Protein AF-X1SMY5-F1 (afdb_monomer_lite)

Organism: NCBI:txid412755

Secondary structure (DSSP, 8-state):
-TTTTS-TTTTTTT-------SPTT--HHHHHHHHHHHHHHHHHHH-TTS-HHHHHHHHHHHHHHHHHHHHHHHHS-HHHHSTTGGGPEEPPPP---HHHHHHHHHTT--TTT----TT-SSS-EEHHHHHHHHHHHHHHHHHHHHHHHTTSHHHHHHHHHHHHHHHHHHHHHH-GGG------HHHHHHHHHHHTTEE--TT--HHHHHHHHHHHHHHHTTT----HHHHHHHHHHHH---PEE---

Structure (mmCIF, N/CA/C/O backbone):
data_AF-X1SMY5-F1
#
_entry.id   AF-X1SMY5-F1
#
loop_
_atom_site.group_PDB
_atom_site.id
_atom_site.type_symbol
_atom_site.label_atom_id
_atom_site.label_alt_id
_atom_site.label_comp_id
_atom_site.label_asym_id
_atom_site.label_entity_id
_atom_site.label_seq_id
_atom_site.pdbx_PDB_ins_code
_atom_site.Cartn_x
_atom_site.Cartn_y
_atom_site.Cartn_z
_atom_site.occupancy
_atom_site.B_iso_or_equiv
_atom_site.auth_seq_id
_atom_site.auth_comp_id
_atom_site.auth_asym_id
_atom_site.auth_atom_id
_atom_site.pdbx_PDB_model_num
ATOM 1 N N . PHE A 1 1 ? 11.191 4.424 -21.789 1.00 39.25 1 PHE A N 1
ATOM 2 C CA . PHE A 1 1 ? 9.767 4.132 -22.060 1.00 39.25 1 PHE A CA 1
ATOM 3 C C . PHE A 1 1 ? 9.621 3.541 -23.455 1.00 39.25 1 PHE A C 1
ATOM 5 O O . PHE A 1 1 ? 9.280 2.380 -23.512 1.00 39.25 1 PHE A O 1
ATOM 12 N N . GLU A 1 2 ? 10.040 4.206 -24.542 1.00 25.94 2 GLU A N 1
ATOM 13 C CA . GLU A 1 2 ? 10.076 3.601 -25.899 1.00 25.94 2 GLU A CA 1
ATOM 14 C C . GLU A 1 2 ? 10.969 2.339 -26.045 1.00 25.94 2 GLU A C 1
ATOM 16 O O . GLU A 1 2 ? 10.689 1.485 -26.879 1.00 25.94 2 GLU A O 1
ATOM 21 N N . GLU A 1 3 ? 11.984 2.141 -25.196 1.00 28.09 3 GLU A N 1
ATOM 22 C CA . GLU A 1 3 ? 12.874 0.960 -25.259 1.00 28.09 3 GLU A CA 1
ATOM 23 C C . GLU A 1 3 ? 12.379 -0.254 -24.454 1.00 28.09 3 GLU A C 1
ATOM 25 O O . GLU A 1 3 ? 12.577 -1.382 -24.890 1.00 28.09 3 GLU A O 1
ATOM 30 N N . ALA A 1 4 ? 11.612 -0.046 -23.375 1.00 34.06 4 ALA A N 1
ATOM 31 C CA . ALA A 1 4 ? 10.790 -1.107 -22.768 1.00 34.06 4 ALA A CA 1
ATOM 32 C C . ALA A 1 4 ? 9.604 -1.502 -23.679 1.00 34.06 4 ALA A C 1
ATOM 34 O O . ALA A 1 4 ? 8.953 -2.522 -23.478 1.00 34.06 4 ALA A O 1
ATOM 35 N N . PHE A 1 5 ? 9.335 -0.667 -24.689 1.00 36.78 5 PHE A N 1
ATOM 36 C CA . PHE A 1 5 ? 8.227 -0.748 -25.641 1.00 36.78 5 PHE A CA 1
ATOM 37 C C . PHE A 1 5 ? 8.587 -1.417 -26.969 1.00 36.78 5 PHE A C 1
ATOM 39 O O . PHE A 1 5 ? 7.747 -1.537 -27.860 1.00 36.78 5 PHE A O 1
ATOM 46 N N . THR A 1 6 ? 9.810 -1.906 -27.112 1.00 34.47 6 THR A N 1
ATOM 47 C CA . THR A 1 6 ? 10.148 -2.875 -28.150 1.00 34.47 6 THR A CA 1
ATOM 48 C C . THR A 1 6 ? 10.375 -4.185 -27.370 1.00 34.47 6 THR A C 1
ATOM 50 O O . THR A 1 6 ? 10.959 -4.169 -26.303 1.00 34.47 6 THR A O 1
ATOM 53 N N . GLY A 1 7 ? 9.935 -5.382 -27.750 1.00 32.34 7 GLY A N 1
ATOM 54 C CA . GLY A 1 7 ? 10.313 -6.045 -28.992 1.00 32.34 7 GLY A CA 1
ATOM 55 C C . GLY A 1 7 ? 11.574 -6.938 -28.880 1.00 32.34 7 GLY A C 1
ATOM 56 O O . GLY A 1 7 ? 11.461 -8.134 -29.159 1.00 32.34 7 GLY A O 1
ATOM 57 N N . PRO A 1 8 ? 12.772 -6.445 -28.492 1.00 40.19 8 PRO A N 1
ATOM 58 C CA . PRO A 1 8 ? 14.033 -7.015 -28.953 1.00 40.19 8 PRO A CA 1
ATOM 59 C C . PRO A 1 8 ? 14.354 -8.420 -28.461 1.00 40.19 8 PRO A C 1
ATOM 61 O O . PRO A 1 8 ? 15.058 -9.134 -29.165 1.00 40.19 8 PRO A O 1
ATOM 64 N N . VAL A 1 9 ? 13.835 -8.865 -27.311 1.00 34.69 9 VAL A N 1
ATOM 65 C CA . VAL A 1 9 ? 14.159 -10.207 -26.782 1.00 34.69 9 VAL A CA 1
ATOM 66 C C . VAL A 1 9 ? 13.110 -11.271 -27.126 1.00 34.69 9 VAL A C 1
ATOM 68 O O . VAL A 1 9 ? 13.481 -12.435 -27.268 1.00 34.69 9 VAL A O 1
ATOM 71 N N . ARG A 1 10 ? 11.853 -10.905 -27.447 1.00 38.00 10 ARG A N 1
ATOM 72 C CA . ARG A 1 10 ? 10.915 -11.852 -28.103 1.00 38.00 10 ARG A CA 1
ATOM 73 C C . ARG A 1 10 ? 11.514 -12.402 -29.411 1.00 38.00 10 ARG A C 1
ATOM 75 O O . ARG A 1 10 ? 11.267 -13.542 -29.790 1.00 38.00 10 ARG A O 1
ATOM 82 N N . VAL A 1 11 ? 12.367 -11.600 -30.057 1.00 36.41 11 VAL A N 1
ATOM 83 C CA . VAL A 1 11 ? 13.078 -11.898 -31.309 1.00 36.41 11 VAL A CA 1
ATOM 84 C C . VAL A 1 11 ? 14.300 -12.808 -31.119 1.00 36.41 11 VAL A C 1
ATOM 86 O O . VAL A 1 11 ? 14.585 -13.609 -32.007 1.00 36.41 11 VAL A O 1
ATOM 89 N N . LEU A 1 12 ? 15.004 -12.761 -29.982 1.00 35.09 12 LEU A N 1
ATOM 90 C CA . LEU A 1 12 ? 16.231 -13.557 -29.802 1.00 35.09 12 LEU A CA 1
ATOM 91 C C . LEU A 1 12 ? 15.975 -15.055 -29.556 1.00 35.09 12 LEU A C 1
ATOM 93 O O . LEU A 1 12 ? 16.895 -15.853 -29.709 1.00 35.09 12 LEU A O 1
ATOM 97 N N . GLN A 1 13 ? 14.747 -15.455 -29.207 1.00 34.16 13 GLN A N 1
ATOM 98 C CA . GLN A 1 13 ? 14.416 -16.843 -28.840 1.00 34.16 13 GLN A CA 1
ATOM 99 C C . GLN A 1 13 ? 13.357 -17.510 -29.736 1.00 34.16 13 GLN A C 1
ATOM 101 O O . GLN A 1 13 ? 12.918 -18.623 -29.457 1.00 34.16 13 GLN A O 1
ATOM 106 N N . GLY A 1 14 ? 12.944 -16.860 -30.827 1.00 29.95 14 GLY A N 1
ATOM 107 C CA . GLY A 1 14 ? 12.109 -17.480 -31.864 1.00 29.95 14 GLY A CA 1
ATOM 108 C C . GLY A 1 14 ? 10.663 -17.805 -31.464 1.00 29.95 14 GLY A C 1
ATOM 109 O O . GLY A 1 14 ? 9.982 -18.521 -32.199 1.00 29.95 14 GLY A O 1
ATOM 110 N N . LYS A 1 15 ? 10.168 -17.291 -30.333 1.00 34.53 15 LYS A N 1
ATOM 111 C CA . LYS A 1 15 ? 8.781 -17.496 -29.896 1.00 34.53 15 LYS A CA 1
ATOM 112 C C . LYS A 1 15 ? 7.870 -16.385 -30.414 1.00 34.53 15 LYS A C 1
ATOM 114 O O . LYS A 1 15 ? 8.174 -15.200 -30.301 1.00 34.53 15 LYS A O 1
ATOM 119 N N . GLN A 1 16 ? 6.714 -16.773 -30.952 1.00 36.22 16 GLN A N 1
ATOM 120 C CA . GLN A 1 16 ? 5.622 -15.833 -31.182 1.00 36.22 16 GLN A CA 1
ATOM 121 C C . GLN A 1 16 ? 5.091 -15.391 -29.830 1.00 36.22 16 GLN A C 1
ATOM 123 O O . GLN A 1 16 ? 4.565 -16.212 -29.088 1.00 36.22 16 GLN A O 1
ATOM 128 N N . VAL A 1 17 ? 5.153 -14.099 -29.540 1.00 39.09 17 VAL A N 1
ATOM 129 C CA . VAL A 1 17 ? 4.385 -13.580 -28.423 1.00 39.09 17 VAL A CA 1
ATOM 130 C C . VAL A 1 17 ? 3.660 -12.311 -28.846 1.00 39.09 17 VAL A C 1
ATOM 132 O O . VAL A 1 17 ? 4.224 -11.399 -29.458 1.00 39.09 17 VAL A O 1
ATOM 135 N N . ARG A 1 18 ? 2.347 -12.315 -28.595 1.00 37.03 18 ARG A N 1
ATOM 136 C CA . ARG A 1 18 ? 1.399 -11.246 -28.912 1.00 37.03 18 ARG A CA 1
ATOM 137 C C . ARG A 1 18 ? 1.289 -10.353 -27.685 1.00 37.03 18 ARG A C 1
ATOM 139 O O . ARG A 1 18 ? 0.745 -10.789 -26.685 1.00 37.03 18 ARG A O 1
ATOM 146 N N . VAL A 1 19 ? 1.843 -9.139 -27.729 1.00 38.34 19 VAL A N 1
ATOM 147 C CA . VAL A 1 19 ? 1.433 -8.105 -26.767 1.00 38.34 19 VAL A CA 1
ATOM 148 C C . VAL A 1 19 ? 0.204 -7.446 -27.381 1.00 38.34 19 VAL A C 1
ATOM 150 O O . VAL A 1 19 ? 0.276 -7.002 -28.527 1.00 38.34 19 VAL A O 1
ATOM 153 N N . LYS A 1 20 ? -0.911 -7.364 -26.656 1.00 39.38 20 LYS A N 1
ATOM 154 C CA . LYS A 1 20 ? -1.956 -6.381 -26.967 1.00 39.38 20 LYS A CA 1
ATOM 155 C C . LYS A 1 20 ? -1.561 -5.068 -26.289 1.00 39.38 20 LYS A C 1
ATOM 157 O O . LYS A 1 20 ? -2.116 -4.714 -25.260 1.00 39.38 20 LYS A O 1
ATOM 162 N N . TRP A 1 21 ? -0.522 -4.420 -26.813 1.00 39.25 21 TRP A N 1
ATOM 163 C CA . TRP A 1 21 ? -0.061 -3.122 -26.325 1.00 39.25 21 TRP A CA 1
ATOM 164 C C . TRP A 1 21 ? 0.232 -2.170 -27.497 1.00 39.25 21 TRP A C 1
ATOM 166 O O . TRP A 1 21 ? 0.760 -2.643 -28.510 1.00 39.25 21 TRP A O 1
ATOM 176 N N . PRO A 1 22 ? -0.063 -0.856 -27.394 1.00 44.56 22 PRO A N 1
ATOM 177 C CA . PRO A 1 22 ? -0.727 -0.178 -26.270 1.00 44.56 22 PRO A CA 1
ATOM 178 C C . PRO A 1 22 ? -2.119 -0.745 -25.998 1.00 44.56 22 PRO A C 1
ATOM 180 O O . PRO A 1 22 ? -2.733 -1.311 -26.909 1.00 44.56 22 PRO A O 1
ATOM 183 N N . PHE A 1 23 ? -2.607 -0.627 -24.757 1.00 48.41 23 PHE A N 1
ATOM 184 C CA . PHE A 1 23 ? -4.051 -0.689 -24.558 1.00 48.41 23 PHE A CA 1
ATOM 185 C C . PHE A 1 23 ? -4.636 0.336 -25.527 1.00 48.41 23 PHE A C 1
ATOM 187 O O . PHE A 1 23 ? -4.233 1.502 -25.524 1.00 48.41 23 PHE A O 1
ATOM 194 N N . GLN A 1 24 ? -5.479 -0.116 -26.450 1.00 45.78 24 GLN A N 1
ATOM 195 C CA . GLN A 1 24 ? -6.190 0.834 -27.288 1.00 45.78 24 GLN A CA 1
ATOM 196 C C . GLN A 1 24 ? -7.009 1.704 -26.326 1.00 45.78 24 GLN A C 1
ATOM 198 O O . GLN A 1 24 ? -7.732 1.163 -25.496 1.00 45.78 24 GLN A O 1
ATOM 203 N N . ASP A 1 25 ? -6.807 3.021 -26.397 1.00 55.62 25 ASP A N 1
ATOM 204 C CA . ASP A 1 25 ? -7.542 4.041 -25.639 1.00 55.62 25 ASP A CA 1
ATOM 205 C C . ASP A 1 25 ? -7.164 4.260 -24.156 1.00 55.62 25 ASP A C 1
ATOM 207 O O . ASP A 1 25 ? -8.026 4.624 -23.363 1.00 55.62 25 ASP A O 1
ATOM 211 N N . THR A 1 26 ? -5.885 4.140 -23.760 1.00 62.72 26 THR A N 1
ATOM 212 C CA . THR A 1 26 ? -5.460 4.624 -22.425 1.00 62.72 26 THR A CA 1
ATOM 213 C C . THR A 1 26 ? -5.662 6.135 -22.309 1.00 62.72 26 THR A C 1
ATOM 215 O O . THR A 1 26 ? -5.087 6.918 -23.076 1.00 62.72 26 THR A O 1
ATOM 218 N N . ALA A 1 27 ? -6.468 6.564 -21.345 1.00 75.56 27 ALA A N 1
ATOM 219 C CA . ALA A 1 27 ? -6.742 7.970 -21.116 1.00 75.56 27 ALA A CA 1
ATOM 220 C C . ALA A 1 27 ? -5.534 8.681 -20.483 1.00 75.56 27 ALA A C 1
ATOM 222 O O . ALA A 1 27 ? -4.715 8.084 -19.785 1.00 75.56 27 ALA A O 1
ATOM 223 N N . GLY A 1 28 ? -5.426 10.000 -20.676 1.00 76.94 28 GLY A N 1
ATOM 224 C CA . GLY A 1 28 ? -4.305 10.776 -20.125 1.00 76.94 28 GLY A CA 1
ATOM 225 C C . GLY A 1 28 ? -4.170 10.666 -18.599 1.00 76.94 28 GLY A C 1
ATOM 226 O O . GLY A 1 28 ? -3.054 10.643 -18.090 1.00 76.94 28 GLY A O 1
ATOM 227 N N . TYR A 1 29 ? -5.289 10.532 -17.878 1.00 75.81 29 TYR A N 1
ATOM 228 C CA . TYR A 1 29 ? -5.284 10.370 -16.421 1.00 75.81 29 TYR A CA 1
ATOM 229 C C . TYR A 1 29 ? -4.774 8.988 -15.975 1.00 75.81 29 TYR A C 1
ATOM 231 O O . TYR A 1 29 ? -4.145 8.894 -14.926 1.00 75.81 29 TYR A O 1
ATOM 239 N N . GLU A 1 30 ? -4.974 7.934 -16.774 1.00 72.94 30 GLU A N 1
ATOM 240 C CA . GLU A 1 30 ? -4.415 6.597 -16.512 1.00 72.94 30 GLU A CA 1
ATOM 241 C C . GLU A 1 30 ? -2.898 6.617 -16.683 1.00 72.94 30 GLU A C 1
ATOM 243 O O . GLU A 1 30 ? -2.172 6.074 -15.855 1.00 72.94 30 GLU A O 1
ATOM 248 N N . PHE A 1 31 ? -2.395 7.323 -17.700 1.00 74.25 31 PHE A N 1
ATOM 249 C CA . PHE A 1 31 ? -0.955 7.518 -17.862 1.00 74.25 31 PHE A CA 1
ATOM 250 C C . PHE A 1 31 ? -0.350 8.261 -16.662 1.00 74.25 31 PHE A C 1
ATOM 252 O O . PHE A 1 31 ? 0.657 7.823 -16.108 1.00 74.25 31 PHE A O 1
ATOM 259 N N . THR A 1 32 ? -0.996 9.339 -16.207 1.00 71.38 32 THR A N 1
ATOM 260 C CA . THR A 1 32 ? -0.576 10.060 -14.996 1.00 71.38 32 THR A CA 1
ATOM 261 C C . THR A 1 32 ? -0.606 9.167 -13.755 1.00 71.38 32 THR A C 1
ATOM 263 O O . THR A 1 32 ? 0.324 9.223 -12.955 1.00 71.38 32 THR A O 1
ATOM 266 N N . ALA A 1 33 ? -1.621 8.314 -13.600 1.00 73.00 33 ALA A N 1
ATOM 267 C CA . ALA A 1 33 ? -1.696 7.372 -12.486 1.00 73.00 33 ALA A CA 1
ATOM 268 C C . ALA A 1 33 ? -0.565 6.325 -12.529 1.00 73.00 33 ALA A C 1
ATOM 270 O O . ALA A 1 33 ? 0.025 6.023 -11.494 1.00 73.00 33 ALA A O 1
ATOM 271 N N . MET A 1 34 ? -0.192 5.823 -13.713 1.00 75.25 34 MET A N 1
ATOM 272 C CA . MET A 1 34 ? 0.957 4.915 -13.858 1.00 75.25 34 MET A CA 1
ATOM 273 C C . MET A 1 34 ? 2.276 5.595 -13.470 1.00 75.25 34 MET A C 1
ATOM 275 O O . MET A 1 34 ? 3.105 4.993 -12.788 1.00 75.25 34 MET A O 1
ATOM 279 N N . GLU A 1 35 ? 2.477 6.853 -13.875 1.00 76.06 35 GLU A N 1
ATOM 280 C CA . GLU A 1 35 ? 3.659 7.626 -13.474 1.00 76.06 35 GLU A CA 1
ATOM 281 C C . GLU A 1 35 ? 3.676 7.914 -11.969 1.00 76.06 35 GLU A C 1
ATOM 283 O O . GLU A 1 35 ? 4.741 7.861 -11.352 1.00 76.06 35 GLU A O 1
ATOM 288 N N . ALA A 1 36 ? 2.509 8.163 -11.369 1.00 72.50 36 ALA A N 1
ATOM 289 C CA . ALA A 1 36 ? 2.372 8.357 -9.932 1.00 72.50 36 ALA A CA 1
ATOM 290 C C . ALA A 1 36 ? 2.736 7.088 -9.145 1.00 72.50 36 ALA A C 1
ATOM 292 O O . ALA A 1 36 ? 3.520 7.180 -8.206 1.00 72.50 36 ALA A O 1
ATOM 293 N N . LEU A 1 37 ? 2.253 5.905 -9.554 1.00 77.94 37 LEU A N 1
ATOM 294 C CA . LEU A 1 37 ? 2.639 4.636 -8.922 1.00 77.94 37 LEU A CA 1
ATOM 295 C C . LEU A 1 37 ? 4.147 4.383 -9.010 1.00 77.94 37 LEU A C 1
ATOM 297 O O . LEU A 1 37 ? 4.762 3.993 -8.020 1.00 77.94 37 LEU A O 1
ATOM 301 N N . GLU A 1 38 ? 4.764 4.640 -10.167 1.00 76.69 38 GLU A N 1
ATOM 302 C CA . GLU A 1 38 ? 6.216 4.498 -10.322 1.00 76.69 38 GLU A CA 1
ATOM 303 C C . GLU A 1 38 ? 6.984 5.467 -9.409 1.00 76.69 38 GLU A C 1
ATOM 305 O O . GLU A 1 38 ? 7.977 5.076 -8.792 1.00 76.69 38 GLU A O 1
ATOM 310 N N . ALA A 1 39 ? 6.528 6.717 -9.300 1.00 77.06 39 ALA A N 1
ATOM 311 C CA . ALA A 1 39 ? 7.136 7.704 -8.416 1.00 77.06 39 ALA A CA 1
ATOM 312 C C . ALA A 1 39 ? 6.988 7.309 -6.939 1.00 77.06 39 ALA A C 1
ATOM 314 O O . ALA A 1 39 ? 7.977 7.329 -6.209 1.00 77.06 39 ALA A O 1
ATOM 315 N N . CYS A 1 40 ? 5.795 6.890 -6.508 1.00 80.06 40 CYS A N 1
ATOM 316 C CA . CYS A 1 40 ? 5.550 6.404 -5.150 1.00 80.06 40 CYS A CA 1
ATOM 317 C C . CYS A 1 40 ? 6.420 5.192 -4.819 1.00 80.06 40 CYS A C 1
ATOM 319 O O . CYS A 1 40 ? 7.025 5.161 -3.751 1.00 80.06 40 CYS A O 1
ATOM 321 N N . GLN A 1 41 ? 6.556 4.245 -5.753 1.00 76.88 41 GLN A N 1
ATOM 322 C CA . GLN A 1 41 ? 7.458 3.109 -5.597 1.00 76.88 41 GLN A CA 1
ATOM 323 C C . GLN A 1 41 ? 8.886 3.583 -5.328 1.00 76.88 41 GLN A C 1
ATOM 325 O O . GLN A 1 41 ? 9.501 3.133 -4.372 1.00 76.88 41 GLN A O 1
ATOM 330 N N . GLN A 1 42 ? 9.413 4.514 -6.128 1.00 74.56 42 GLN A N 1
ATOM 331 C CA . GLN A 1 42 ? 10.782 5.020 -5.966 1.00 74.56 42 GLN A CA 1
ATOM 332 C C . GLN A 1 42 ? 10.982 5.829 -4.677 1.00 74.56 42 GLN A C 1
ATOM 334 O O . GLN A 1 42 ? 12.046 5.732 -4.063 1.00 74.56 42 GLN A O 1
ATOM 339 N N . LEU A 1 43 ? 9.975 6.609 -4.275 1.00 77.31 43 LEU A N 1
ATOM 340 C CA . LEU A 1 43 ? 9.995 7.405 -3.048 1.00 77.31 43 LEU A CA 1
ATOM 341 C C . LEU A 1 43 ? 9.918 6.526 -1.799 1.00 77.31 43 LEU A C 1
ATOM 343 O O . LEU A 1 43 ? 10.625 6.798 -0.842 1.00 77.31 43 LEU A O 1
ATOM 347 N N . ASN A 1 44 ? 9.128 5.456 -1.795 1.00 75.88 44 ASN A N 1
ATOM 348 C CA . ASN A 1 44 ? 8.969 4.607 -0.607 1.00 75.88 44 ASN A CA 1
ATOM 349 C C . ASN A 1 44 ? 10.084 3.570 -0.449 1.00 75.88 44 ASN A C 1
ATOM 351 O O . ASN A 1 44 ? 10.431 3.197 0.666 1.00 75.88 44 ASN A O 1
ATOM 355 N N . THR A 1 45 ? 10.726 3.186 -1.549 1.00 71.75 45 THR A N 1
ATOM 356 C CA . THR A 1 45 ? 11.925 2.336 -1.516 1.00 71.75 45 THR A CA 1
ATOM 357 C C . THR A 1 45 ? 13.196 3.114 -1.167 1.00 71.75 45 THR A C 1
ATOM 359 O O . THR A 1 45 ? 14.141 2.540 -0.635 1.00 71.75 45 THR A O 1
ATOM 362 N N . GLY A 1 46 ? 13.227 4.423 -1.445 1.00 60.72 46 GLY A N 1
ATOM 363 C CA . GLY A 1 46 ? 14.427 5.262 -1.337 1.00 60.72 46 GLY A CA 1
ATOM 364 C C . GLY A 1 46 ? 14.402 6.415 -0.372 1.00 60.72 46 GLY A C 1
ATOM 365 O O . GLY A 1 46 ? 15.441 6.982 -0.049 1.00 60.72 46 GLY A O 1
ATOM 366 N N . GLY A 1 47 ? 13.209 6.808 0.031 1.00 59.19 47 GLY A N 1
ATOM 367 C CA . GLY A 1 47 ? 12.948 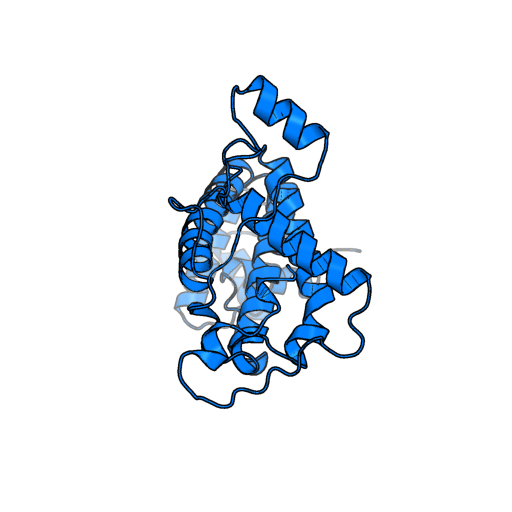8.041 0.736 1.00 59.19 47 GLY A CA 1
ATOM 368 C C . GLY A 1 47 ? 13.130 7.916 2.229 1.00 59.19 47 GLY A C 1
ATOM 369 O O . GLY A 1 47 ? 12.431 8.604 2.938 1.00 59.19 47 GLY A O 1
ATOM 370 N N . GLN A 1 48 ? 14.064 7.111 2.733 1.00 61.75 48 GLN A N 1
ATOM 371 C CA . GLN A 1 48 ? 14.338 7.074 4.179 1.00 61.75 48 GLN A CA 1
ATOM 372 C C . GLN A 1 48 ? 14.768 8.454 4.739 1.00 61.75 48 GLN A C 1
ATOM 374 O O . GLN A 1 48 ? 14.797 8.650 5.947 1.00 61.75 48 GLN A O 1
ATOM 379 N N . GLU A 1 49 ? 15.091 9.420 3.869 1.00 67.50 49 GLU A N 1
ATOM 380 C CA . GLU A 1 49 ? 15.321 10.832 4.215 1.00 67.50 49 GLU A CA 1
ATOM 381 C C . GLU A 1 49 ? 14.069 11.729 4.090 1.00 67.50 49 GLU A C 1
ATOM 383 O O . GLU A 1 49 ? 14.118 12.910 4.442 1.00 67.50 49 GLU A O 1
ATOM 388 N N . LEU A 1 50 ? 12.954 11.210 3.565 1.00 76.88 50 LEU A N 1
ATOM 389 C CA . LEU A 1 50 ? 11.674 11.913 3.514 1.00 76.88 50 LEU A CA 1
ATOM 390 C C . LEU A 1 50 ? 11.097 12.043 4.920 1.00 76.88 50 LEU A C 1
ATOM 392 O O . LEU A 1 50 ? 11.315 11.215 5.801 1.00 76.88 50 LEU A O 1
ATOM 396 N N . SER A 1 51 ? 10.311 13.098 5.116 1.00 85.88 51 SER A N 1
ATOM 397 C CA . SER A 1 51 ? 9.525 13.227 6.335 1.00 85.88 51 SER A CA 1
ATOM 398 C C . SER A 1 51 ? 8.422 12.163 6.386 1.00 85.88 51 SER A C 1
ATOM 400 O O . SER A 1 51 ? 7.893 11.771 5.341 1.00 85.88 51 SER A O 1
ATOM 402 N N . ASP A 1 52 ? 8.003 11.766 7.594 1.00 86.06 52 ASP A N 1
ATOM 403 C CA . ASP A 1 52 ? 6.841 10.881 7.778 1.00 86.06 52 ASP A CA 1
ATOM 404 C C . ASP A 1 52 ? 5.609 11.417 7.023 1.00 86.06 52 ASP A C 1
ATOM 406 O O . ASP A 1 52 ? 4.858 10.662 6.411 1.00 86.06 52 ASP A O 1
ATOM 410 N N . GLU A 1 53 ? 5.421 12.742 6.996 1.00 86.75 53 GLU A N 1
ATOM 411 C CA . GLU A 1 53 ? 4.316 13.374 6.273 1.00 86.75 53 GLU A CA 1
ATOM 412 C C . GLU A 1 53 ? 4.387 13.145 4.755 1.00 86.75 53 GLU A C 1
ATOM 414 O O . GLU A 1 53 ? 3.355 12.925 4.116 1.00 86.75 53 GLU A O 1
ATOM 419 N N . ASP A 1 54 ? 5.576 13.193 4.159 1.00 87.56 54 ASP A N 1
ATOM 420 C CA . ASP A 1 54 ? 5.732 12.983 2.720 1.00 87.56 54 ASP A CA 1
ATOM 421 C C . ASP A 1 54 ? 5.597 11.506 2.339 1.00 87.56 54 ASP A C 1
ATOM 423 O O . ASP A 1 54 ? 5.043 11.206 1.278 1.00 87.56 54 ASP A O 1
ATOM 427 N N . HIS A 1 55 ? 5.975 10.587 3.232 1.00 86.19 55 HIS A N 1
ATOM 428 C CA . HIS A 1 55 ? 5.617 9.174 3.102 1.00 86.19 55 HIS A CA 1
ATOM 429 C C . HIS A 1 55 ? 4.101 8.957 3.162 1.00 86.19 55 HIS A C 1
ATOM 431 O O . HIS A 1 55 ? 3.539 8.275 2.312 1.00 86.19 55 HIS A O 1
ATOM 437 N N . ILE A 1 56 ? 3.389 9.587 4.099 1.00 87.75 56 ILE A N 1
ATOM 438 C CA . ILE A 1 56 ? 1.920 9.479 4.157 1.00 87.75 56 ILE A CA 1
ATOM 439 C C . ILE A 1 56 ? 1.287 9.979 2.852 1.00 87.75 56 ILE A C 1
ATOM 441 O O . ILE A 1 56 ? 0.398 9.328 2.301 1.00 87.75 56 ILE A O 1
ATOM 445 N N . LYS A 1 57 ? 1.765 11.110 2.315 1.00 89.12 57 LYS A N 1
ATOM 446 C CA . LYS A 1 57 ? 1.297 11.626 1.018 1.00 89.12 57 LYS A CA 1
ATOM 447 C C . LYS A 1 57 ? 1.567 10.637 -0.112 1.00 89.12 57 LYS A C 1
ATOM 449 O O . LYS A 1 57 ? 0.688 10.449 -0.951 1.00 89.12 57 LYS A O 1
ATOM 454 N N . SER A 1 58 ? 2.742 10.009 -0.150 1.00 88.38 58 SER A N 1
ATOM 455 C CA . SER A 1 58 ? 3.062 9.028 -1.189 1.00 88.38 58 SER A CA 1
ATOM 456 C C . SER A 1 58 ? 2.139 7.801 -1.107 1.00 88.38 58 SER A C 1
ATOM 458 O O . SER A 1 58 ? 1.674 7.335 -2.148 1.00 88.38 58 SER A O 1
ATOM 460 N N . TYR A 1 59 ? 1.792 7.323 0.096 1.00 86.31 59 TYR A N 1
ATOM 461 C CA . TYR A 1 59 ? 0.853 6.212 0.286 1.00 86.31 59 TYR A CA 1
ATOM 462 C C . TYR A 1 59 ? -0.565 6.566 -0.171 1.00 86.31 59 TYR A C 1
ATOM 464 O O . TYR A 1 59 ? -1.198 5.783 -0.879 1.00 86.31 59 TYR A O 1
ATOM 472 N N . ILE A 1 60 ? -1.042 7.770 0.157 1.00 87.56 60 ILE A N 1
ATOM 473 C CA . ILE A 1 60 ? -2.344 8.267 -0.314 1.00 87.56 60 ILE A CA 1
ATOM 474 C C . ILE A 1 60 ? -2.363 8.347 -1.845 1.00 87.56 60 ILE A C 1
ATOM 476 O O . ILE A 1 60 ? -3.311 7.886 -2.479 1.00 87.56 60 ILE A O 1
ATOM 480 N N . VAL A 1 61 ? -1.306 8.892 -2.458 1.00 88.06 61 VAL A N 1
ATOM 481 C CA . VAL A 1 61 ? -1.194 8.974 -3.922 1.00 88.06 61 VAL A CA 1
ATOM 482 C C . VAL A 1 61 ? -1.170 7.580 -4.552 1.00 88.06 61 VAL A C 1
ATOM 484 O O . VAL A 1 61 ? -1.826 7.379 -5.573 1.00 88.06 61 VAL A O 1
ATOM 487 N N . ALA A 1 62 ? -0.479 6.612 -3.943 1.00 83.31 62 ALA A N 1
ATOM 488 C CA . ALA A 1 62 ? -0.452 5.236 -4.430 1.00 83.31 62 ALA A CA 1
ATOM 489 C C . ALA A 1 62 ? -1.845 4.583 -4.399 1.00 83.31 62 ALA A C 1
ATOM 491 O O . ALA A 1 62 ? -2.243 3.972 -5.390 1.00 83.31 62 ALA A O 1
ATOM 492 N N . ASN A 1 63 ? -2.614 4.778 -3.321 1.00 84.56 63 ASN A N 1
ATOM 493 C CA . ASN A 1 63 ? -4.001 4.310 -3.224 1.00 84.56 63 ASN A CA 1
ATOM 494 C C . ASN A 1 63 ? -4.904 4.969 -4.283 1.00 84.56 63 ASN A C 1
ATOM 496 O O . ASN A 1 63 ? -5.625 4.300 -5.016 1.00 84.56 63 ASN A O 1
ATOM 500 N N . MET A 1 64 ? -4.830 6.292 -4.440 1.00 85.25 64 MET A N 1
ATOM 501 C CA . MET A 1 64 ? -5.628 6.990 -5.457 1.00 85.25 64 MET A CA 1
ATOM 502 C C . MET A 1 64 ? -5.283 6.524 -6.877 1.00 85.25 64 MET A C 1
ATOM 504 O O . MET A 1 64 ? -6.170 6.331 -7.709 1.00 85.25 64 MET A O 1
ATOM 508 N N . ALA A 1 65 ? -3.994 6.340 -7.165 1.00 78.06 65 ALA A N 1
ATOM 509 C CA . ALA A 1 65 ? -3.539 5.873 -8.464 1.00 78.06 65 ALA A CA 1
ATOM 510 C C . ALA A 1 65 ? -3.964 4.421 -8.732 1.00 78.06 65 ALA A C 1
ATOM 512 O O . ALA A 1 65 ? -4.373 4.121 -9.854 1.00 78.06 65 ALA A O 1
ATOM 513 N N . SER A 1 66 ? -3.934 3.540 -7.724 1.00 79.62 66 SER A N 1
ATOM 514 C CA . SER A 1 66 ? -4.417 2.164 -7.880 1.00 79.62 66 SER A CA 1
ATOM 515 C C . SER A 1 66 ? -5.918 2.120 -8.150 1.00 79.62 66 SER A C 1
ATOM 517 O O . SER A 1 66 ? -6.326 1.411 -9.062 1.00 79.62 66 SER A O 1
ATOM 519 N N . GLN A 1 67 ? -6.727 2.944 -7.479 1.00 80.31 67 GLN A N 1
ATOM 520 C CA . GLN A 1 67 ? -8.169 3.037 -7.744 1.00 80.31 67 GLN A CA 1
ATOM 521 C C . GLN A 1 67 ? -8.482 3.520 -9.167 1.00 80.31 67 GLN A C 1
ATOM 523 O O . GLN A 1 67 ? -9.382 2.992 -9.818 1.00 80.31 67 GLN A O 1
ATOM 528 N N . ILE A 1 68 ? -7.722 4.493 -9.683 1.00 77.19 68 ILE A N 1
ATOM 529 C CA . ILE A 1 68 ? -7.861 4.964 -11.072 1.00 77.19 68 ILE A CA 1
ATOM 530 C C . ILE A 1 68 ? -7.519 3.849 -12.069 1.00 77.19 68 ILE A C 1
ATOM 532 O O . ILE A 1 68 ? -8.175 3.719 -13.101 1.00 77.19 68 ILE A O 1
ATOM 536 N N . LEU A 1 69 ? -6.483 3.062 -11.776 1.00 75.56 69 LEU A N 1
ATOM 537 C CA . LEU A 1 69 ? -5.985 2.012 -12.665 1.00 75.56 69 LEU A CA 1
ATOM 538 C C . LEU A 1 69 ? -6.724 0.683 -12.518 1.00 75.56 69 LEU A C 1
ATOM 540 O O . LEU A 1 69 ? -6.631 -0.157 -13.413 1.00 75.56 69 LEU A O 1
ATOM 544 N N . TYR A 1 70 ? -7.482 0.501 -11.439 1.00 75.12 70 TYR A N 1
ATOM 545 C CA . TYR A 1 70 ? -8.175 -0.742 -11.124 1.00 75.12 70 TYR A CA 1
ATOM 546 C C . TYR A 1 70 ? -9.038 -1.264 -12.287 1.00 75.12 70 TYR A C 1
ATOM 548 O O . TYR A 1 70 ? -8.836 -2.409 -12.697 1.00 75.12 70 TYR A O 1
ATOM 556 N N . PRO A 1 71 ? -9.907 -0.452 -12.934 1.00 74.88 71 PRO A N 1
ATOM 557 C CA . PRO A 1 71 ? -10.717 -0.935 -14.056 1.00 74.88 71 PRO A CA 1
ATOM 558 C C . PRO A 1 71 ? -9.872 -1.343 -15.270 1.00 74.88 71 PRO A C 1
ATOM 560 O O . PRO A 1 71 ? -10.211 -2.284 -15.987 1.00 74.88 71 PRO A O 1
ATOM 563 N N . LEU A 1 72 ? -8.762 -0.639 -15.506 1.00 72.50 72 LEU A N 1
ATOM 564 C CA . LEU A 1 72 ? -7.855 -0.927 -16.613 1.00 72.50 72 LEU A CA 1
ATOM 565 C C . LEU A 1 72 ? -7.130 -2.260 -16.397 1.00 72.50 72 LEU A C 1
ATOM 567 O O . LEU A 1 72 ? -7.012 -3.054 -17.334 1.00 72.50 72 LEU A O 1
ATOM 571 N N . PHE A 1 73 ? -6.671 -2.512 -15.169 1.00 70.94 73 PHE A N 1
ATOM 572 C CA . PHE A 1 73 ? -5.964 -3.737 -14.806 1.00 70.94 73 PHE A CA 1
ATOM 573 C C . PHE A 1 73 ? -6.888 -4.952 -14.707 1.00 70.94 73 PHE A C 1
ATOM 575 O O . PHE A 1 73 ? -6.478 -6.018 -15.147 1.00 70.94 73 PHE A O 1
ATOM 582 N N . GLN A 1 74 ? -8.142 -4.792 -14.274 1.00 70.50 74 GLN A N 1
ATOM 583 C CA . GLN A 1 74 ? -9.156 -5.857 -14.337 1.00 70.50 74 GLN A CA 1
ATOM 584 C C . GLN A 1 74 ? -9.416 -6.335 -15.778 1.00 70.50 74 GLN A C 1
ATOM 586 O O . GLN A 1 74 ? -9.609 -7.519 -16.036 1.00 70.50 74 GLN A O 1
ATOM 591 N N . LEU A 1 75 ? -9.402 -5.421 -16.754 1.00 68.44 75 LEU A N 1
ATOM 592 C CA . LEU A 1 75 ? -9.647 -5.768 -18.159 1.00 68.44 75 LEU A CA 1
ATOM 593 C C . LEU A 1 75 ? -8.415 -6.319 -18.876 1.00 68.44 75 LEU A C 1
ATOM 595 O O . LEU A 1 75 ? -8.547 -7.045 -19.865 1.00 68.44 75 LEU A O 1
ATOM 599 N N . ASN A 1 76 ? -7.222 -5.914 -18.446 1.00 64.06 76 ASN A N 1
ATOM 600 C CA . ASN A 1 76 ? -5.982 -6.252 -19.125 1.00 64.06 76 ASN A CA 1
ATOM 601 C C . ASN A 1 76 ? -4.823 -6.394 -18.134 1.00 64.06 76 ASN A C 1
ATOM 603 O O . ASN A 1 76 ? -3.865 -5.613 -18.165 1.00 64.06 76 ASN A O 1
ATOM 607 N N . HIS A 1 77 ? -4.907 -7.392 -17.261 1.00 63.69 77 HIS A N 1
ATOM 608 C CA . HIS A 1 77 ? -3.931 -7.560 -16.199 1.00 63.69 77 HIS A CA 1
ATOM 609 C C . HIS A 1 77 ? -2.513 -7.767 -16.777 1.00 63.69 77 HIS A C 1
ATOM 611 O O . HIS A 1 77 ? -2.290 -8.721 -17.533 1.00 63.69 77 HIS A O 1
ATOM 617 N N . PRO A 1 78 ? -1.528 -6.894 -16.468 1.00 60.75 78 PRO A N 1
ATOM 618 C CA . PRO A 1 78 ? -0.199 -6.949 -17.080 1.00 60.75 78 PRO A CA 1
ATOM 619 C C . PRO A 1 78 ? 0.515 -8.296 -16.912 1.00 60.75 78 PRO A C 1
ATOM 621 O O . PRO A 1 78 ? 1.187 -8.732 -17.846 1.00 60.75 78 PRO A O 1
ATOM 624 N N . LEU A 1 79 ? 0.337 -8.976 -15.771 1.00 61.41 79 LEU A N 1
ATOM 625 C CA . LEU A 1 79 ? 0.944 -10.295 -15.534 1.00 61.41 79 LEU A CA 1
ATOM 626 C C . LEU A 1 79 ? 0.310 -11.407 -16.381 1.00 61.41 79 LEU A C 1
ATOM 628 O O . LEU A 1 79 ? 0.975 -12.389 -16.695 1.00 61.41 79 LEU A O 1
ATOM 632 N N . GLU A 1 80 ? -0.949 -11.252 -16.790 1.00 63.44 80 GLU A N 1
ATOM 633 C CA . GLU A 1 80 ? -1.636 -12.243 -17.623 1.00 63.44 80 GLU A CA 1
ATOM 634 C C . GLU A 1 80 ? -1.339 -12.042 -19.112 1.00 63.44 80 GLU A C 1
ATOM 636 O O . GLU A 1 80 ? -1.236 -12.996 -19.885 1.00 63.44 80 GLU A O 1
ATOM 641 N N . VAL A 1 81 ? -1.201 -10.783 -19.540 1.00 61.72 81 VAL A N 1
ATOM 642 C CA . VAL A 1 81 ? -1.034 -10.435 -20.960 1.00 61.72 81 VAL A CA 1
ATOM 643 C C . VAL A 1 81 ? 0.433 -10.377 -21.405 1.00 61.72 81 VAL A C 1
ATOM 645 O O . VAL A 1 81 ? 0.708 -10.363 -22.613 1.00 61.72 81 VAL A O 1
ATOM 648 N N . ILE A 1 82 ? 1.389 -10.356 -20.467 1.00 61.75 82 ILE A N 1
ATOM 649 C CA . ILE A 1 82 ? 2.831 -10.274 -20.740 1.00 61.75 82 ILE A CA 1
ATOM 650 C C . ILE A 1 82 ? 3.553 -11.511 -20.188 1.00 61.75 82 ILE A C 1
ATOM 652 O O . ILE A 1 82 ? 3.981 -11.549 -19.042 1.00 61.75 82 ILE A O 1
ATOM 656 N N . GLU A 1 83 ? 3.773 -12.505 -21.052 1.00 61.53 83 GLU A N 1
ATOM 657 C CA . GLU A 1 83 ? 4.626 -13.656 -20.725 1.00 61.53 83 GLU A CA 1
ATOM 658 C C . GLU A 1 83 ? 6.075 -13.208 -20.443 1.00 61.53 83 GLU A C 1
ATOM 660 O O . GLU A 1 83 ? 6.690 -12.529 -21.277 1.00 61.53 83 GLU A O 1
ATOM 665 N N . GLY A 1 84 ? 6.618 -13.621 -19.291 1.00 63.62 84 GLY A N 1
ATOM 666 C CA . GLY A 1 84 ? 8.002 -13.368 -18.878 1.00 63.62 84 GLY A CA 1
ATOM 667 C C . GLY A 1 84 ? 8.280 -11.934 -18.422 1.00 63.62 84 GLY A C 1
ATOM 668 O O . GLY A 1 84 ? 9.411 -11.464 -18.580 1.00 63.62 84 GLY A O 1
ATOM 669 N N . ILE A 1 85 ? 7.260 -11.223 -17.927 1.00 67.62 85 ILE A N 1
ATOM 670 C CA . ILE A 1 85 ? 7.351 -9.827 -17.475 1.00 67.62 85 ILE A CA 1
ATOM 671 C C . ILE A 1 85 ? 8.466 -9.606 -16.447 1.00 67.62 85 ILE A C 1
ATOM 673 O O . ILE A 1 85 ? 9.167 -8.601 -16.520 1.00 67.62 85 ILE A O 1
ATOM 677 N N . GLU A 1 86 ? 8.697 -10.575 -15.565 1.00 62.62 86 GLU A N 1
ATOM 678 C CA . GLU A 1 86 ? 9.725 -10.563 -14.529 1.00 62.62 86 GLU A CA 1
ATOM 679 C C . GLU A 1 86 ? 11.145 -10.453 -15.103 1.00 62.62 86 GLU A C 1
ATOM 681 O O . GLU A 1 86 ? 12.012 -9.837 -14.488 1.00 62.62 86 GLU A O 1
ATOM 686 N N . ASN A 1 87 ? 11.369 -10.963 -16.319 1.00 69.69 87 ASN A N 1
ATOM 687 C CA . ASN A 1 87 ? 12.674 -10.957 -16.985 1.00 69.69 87 ASN A CA 1
ATOM 688 C C . ASN A 1 87 ? 12.920 -9.695 -17.824 1.00 69.69 87 ASN A C 1
ATOM 690 O O . ASN A 1 87 ? 13.982 -9.556 -18.439 1.00 69.69 87 ASN A O 1
ATOM 694 N N . ILE A 1 88 ? 11.945 -8.784 -17.910 1.00 69.69 88 ILE A N 1
ATOM 695 C CA . ILE A 1 88 ? 12.106 -7.551 -18.679 1.00 69.69 88 ILE A CA 1
ATOM 696 C C . ILE A 1 88 ? 13.150 -6.681 -17.985 1.00 69.69 88 ILE A C 1
ATOM 698 O O . ILE A 1 88 ? 12.986 -6.291 -16.833 1.00 69.69 88 ILE A O 1
ATOM 702 N N . ILE A 1 89 ? 14.218 -6.345 -18.705 1.00 70.94 89 ILE A N 1
ATOM 703 C CA . ILE A 1 89 ? 15.240 -5.429 -18.208 1.00 70.94 89 ILE A CA 1
ATOM 704 C C . ILE A 1 89 ? 14.713 -4.003 -18.300 1.00 70.94 89 ILE A C 1
ATOM 706 O O . ILE A 1 89 ? 14.381 -3.508 -19.381 1.00 70.94 89 ILE A O 1
ATOM 710 N N . ARG A 1 90 ? 14.646 -3.331 -17.154 1.00 62.78 90 ARG A N 1
ATOM 711 C CA . ARG A 1 90 ? 14.322 -1.917 -17.078 1.00 62.78 90 ARG A CA 1
ATOM 712 C C . ARG A 1 90 ? 15.582 -1.087 -17.284 1.00 62.78 90 ARG A C 1
ATOM 714 O O . ARG A 1 90 ? 16.618 -1.327 -16.668 1.00 62.78 90 ARG A O 1
ATOM 721 N N . THR A 1 91 ? 15.452 -0.064 -18.119 1.00 66.75 91 THR A N 1
ATOM 722 C CA . THR A 1 91 ? 16.455 0.990 -18.264 1.00 66.75 91 THR A CA 1
ATOM 723 C C . THR A 1 91 ? 15.972 2.226 -17.501 1.00 66.75 91 THR A C 1
ATOM 725 O O . THR A 1 91 ? 14.820 2.639 -17.701 1.00 66.75 91 THR A O 1
ATOM 728 N N . PRO A 1 92 ? 16.795 2.803 -16.613 1.00 64.75 92 PRO A N 1
ATOM 729 C CA . PRO A 1 92 ? 16.441 3.999 -15.862 1.00 64.75 92 PRO A CA 1
ATOM 730 C C . PRO A 1 92 ? 16.147 5.161 -16.812 1.00 64.75 92 PRO A C 1
ATOM 732 O O . PRO A 1 92 ? 16.704 5.268 -17.908 1.00 64.75 92 PRO A O 1
ATOM 735 N N . ARG A 1 93 ? 15.199 6.022 -16.423 1.00 66.50 93 ARG A N 1
ATOM 736 C CA . ARG A 1 93 ? 14.836 7.174 -17.252 1.00 66.50 93 ARG A CA 1
ATOM 737 C C . ARG A 1 93 ? 15.993 8.182 -17.212 1.00 66.50 93 ARG A C 1
ATOM 739 O O . ARG A 1 93 ? 16.472 8.490 -16.123 1.00 66.50 93 ARG A O 1
ATOM 746 N N . PRO A 1 94 ? 16.393 8.761 -18.357 1.00 68.69 94 PRO A N 1
ATOM 747 C CA . PRO A 1 94 ? 17.385 9.825 -18.350 1.00 68.69 94 PRO A CA 1
ATOM 748 C C . PRO A 1 94 ? 16.865 11.014 -17.538 1.00 68.69 94 PRO A C 1
ATOM 750 O O . PRO A 1 94 ? 15.677 11.351 -17.614 1.00 68.69 94 PRO A O 1
ATOM 753 N N . VAL A 1 95 ? 17.753 11.684 -16.803 1.00 70.38 95 VAL A N 1
ATOM 754 C CA . VAL A 1 95 ? 17.400 12.873 -16.018 1.00 70.38 95 VAL A CA 1
ATOM 755 C C . VAL A 1 95 ? 16.966 13.996 -16.965 1.00 70.38 95 VAL A C 1
ATOM 757 O O . VAL A 1 95 ? 17.766 14.564 -17.714 1.00 70.38 95 VAL A O 1
ATOM 760 N N . ARG A 1 96 ? 15.669 14.318 -16.962 1.00 73.38 96 ARG A N 1
ATOM 761 C CA . ARG A 1 96 ? 15.087 15.359 -17.829 1.00 73.38 96 ARG A CA 1
ATOM 762 C C . ARG A 1 96 ? 14.884 16.677 -17.098 1.00 73.38 96 ARG A C 1
ATOM 764 O O . ARG A 1 96 ? 15.179 17.722 -17.684 1.00 73.38 96 ARG A O 1
ATOM 771 N N . ASP A 1 97 ? 14.435 16.609 -15.849 1.00 74.75 97 ASP A N 1
ATOM 772 C CA . ASP A 1 97 ? 14.030 17.776 -15.077 1.00 74.75 97 ASP A CA 1
ATOM 773 C C . ASP A 1 97 ? 15.222 18.701 -14.740 1.00 74.75 97 ASP A C 1
ATOM 775 O O . ASP A 1 97 ? 16.262 18.217 -14.277 1.00 74.75 97 ASP A O 1
ATOM 779 N N . PRO A 1 98 ? 15.118 20.023 -14.988 1.00 77.75 98 PRO A N 1
ATOM 780 C CA . PRO A 1 98 ? 16.195 20.968 -14.701 1.00 77.75 98 PRO A CA 1
ATOM 781 C C . PRO A 1 98 ? 16.599 21.036 -13.226 1.00 77.75 98 PRO A C 1
ATOM 783 O O . PRO A 1 98 ? 17.784 21.195 -12.940 1.00 77.75 98 PRO A O 1
ATOM 786 N N . SER A 1 99 ? 15.648 20.907 -12.298 1.00 75.25 99 SER A N 1
ATOM 787 C CA . SER A 1 99 ? 15.938 20.977 -10.863 1.00 75.25 99 SER A CA 1
ATOM 788 C C . SER A 1 99 ? 16.697 19.738 -10.393 1.00 75.25 99 SER A C 1
ATOM 790 O O . SER A 1 99 ? 17.695 19.863 -9.688 1.00 75.25 99 SER A O 1
ATOM 792 N N . THR A 1 100 ? 16.328 18.553 -10.886 1.00 72.00 100 THR A N 1
ATOM 793 C CA . THR A 1 100 ? 17.070 17.317 -10.607 1.00 72.00 100 THR A CA 1
ATOM 794 C C . THR A 1 100 ? 18.500 17.383 -11.144 1.00 72.00 100 THR A C 1
ATOM 796 O O . THR A 1 100 ? 19.430 16.974 -10.455 1.00 72.00 100 THR A O 1
ATOM 799 N N . LYS A 1 101 ? 18.709 17.939 -12.348 1.00 81.38 101 LYS A N 1
ATOM 800 C CA . LYS A 1 101 ? 20.064 18.144 -12.897 1.00 81.38 101 LYS A CA 1
ATOM 801 C C . LYS A 1 101 ? 20.904 19.034 -11.993 1.00 81.38 101 LYS A C 1
ATOM 803 O O . LYS A 1 101 ? 22.038 18.680 -11.699 1.00 81.38 101 LYS A O 1
ATOM 808 N N . TYR A 1 102 ? 20.331 20.148 -11.542 1.00 81.00 102 TYR A N 1
ATOM 809 C CA . TYR A 1 102 ? 21.008 21.103 -10.673 1.00 81.00 102 TYR A CA 1
ATOM 810 C C . TYR A 1 102 ? 21.450 20.462 -9.350 1.00 81.00 102 TYR A C 1
ATOM 812 O O . TYR A 1 102 ? 22.619 20.555 -8.992 1.00 81.00 102 TYR A O 1
ATOM 820 N N . VAL A 1 103 ? 20.555 19.731 -8.678 1.00 76.12 103 VAL A N 1
ATOM 821 C CA . VAL A 1 103 ? 20.865 19.033 -7.415 1.00 76.12 103 VAL A CA 1
ATOM 822 C C . VAL A 1 103 ? 21.979 17.996 -7.597 1.00 76.12 103 VAL A C 1
ATOM 824 O O . VAL A 1 103 ? 22.887 17.902 -6.773 1.00 76.12 103 VAL A O 1
ATOM 827 N N . LEU A 1 104 ? 21.945 17.227 -8.689 1.00 77.00 104 LEU A N 1
ATOM 828 C CA . LEU A 1 104 ? 22.990 16.243 -8.985 1.00 77.00 104 LEU A CA 1
ATOM 829 C C . LEU A 1 104 ? 24.338 16.917 -9.278 1.00 77.00 104 LEU A C 1
ATOM 831 O O . LEU A 1 104 ? 25.366 16.463 -8.777 1.00 77.00 104 LEU A O 1
ATOM 835 N N . GLU A 1 105 ? 24.340 18.015 -10.035 1.00 83.62 105 GLU A N 1
ATOM 836 C CA . GLU A 1 105 ? 25.549 18.797 -10.316 1.00 83.62 105 GLU A CA 1
ATOM 837 C C . GLU A 1 105 ? 26.147 19.401 -9.034 1.00 83.62 105 GLU A C 1
ATOM 839 O O . GLU A 1 105 ? 27.362 19.323 -8.842 1.00 83.62 105 GLU A O 1
ATOM 844 N N . GLU A 1 106 ? 25.318 19.928 -8.125 1.00 81.88 106 GLU A N 1
ATOM 845 C CA . GLU A 1 106 ? 25.757 20.416 -6.807 1.00 81.88 106 GLU A CA 1
ATOM 846 C C . GLU A 1 106 ? 26.370 19.306 -5.945 1.00 81.88 106 GLU A C 1
ATOM 848 O O . GLU A 1 106 ? 27.376 19.528 -5.270 1.00 81.88 106 GLU A O 1
ATOM 853 N N . ALA A 1 107 ? 25.818 18.094 -6.010 1.00 74.06 107 ALA A N 1
ATOM 854 C CA . ALA A 1 107 ? 26.354 16.919 -5.329 1.00 74.06 107 ALA A CA 1
ATOM 855 C C . ALA A 1 107 ? 27.626 16.344 -5.993 1.00 74.06 107 ALA A C 1
ATOM 857 O O . ALA A 1 107 ? 28.159 15.332 -5.533 1.00 74.06 107 ALA A O 1
ATOM 858 N N . GLY A 1 108 ? 28.124 16.956 -7.077 1.00 79.06 108 GLY A N 1
ATOM 859 C CA . GLY A 1 108 ? 29.292 16.481 -7.827 1.00 79.06 108 GLY A CA 1
ATOM 860 C C . GLY A 1 108 ? 29.025 15.212 -8.642 1.00 79.06 108 GLY A C 1
ATOM 861 O O . GLY A 1 108 ? 29.960 14.491 -8.994 1.00 79.06 108 GLY A O 1
ATOM 862 N N . ILE A 1 109 ? 27.757 14.919 -8.928 1.00 75.31 109 ILE A N 1
ATOM 863 C CA . ILE A 1 109 ? 27.306 13.733 -9.652 1.00 75.31 109 ILE A CA 1
ATOM 864 C C . ILE A 1 109 ? 27.069 14.094 -11.123 1.00 75.31 109 ILE A C 1
ATOM 866 O O . ILE A 1 109 ? 26.253 14.958 -11.443 1.00 75.31 109 ILE A O 1
ATOM 870 N N . ASP A 1 110 ? 27.729 13.388 -12.045 1.00 78.25 110 ASP A N 1
ATOM 871 C CA . ASP A 1 110 ? 27.449 13.540 -13.475 1.00 78.25 110 ASP A CA 1
ATOM 872 C C . ASP A 1 110 ? 26.165 12.795 -13.866 1.00 78.25 110 ASP A C 1
ATOM 874 O O . ASP A 1 110 ? 26.144 11.584 -14.091 1.00 78.25 110 ASP A O 1
ATOM 878 N N . TRP A 1 111 ? 25.071 13.546 -13.975 1.00 73.69 111 TRP A N 1
ATOM 879 C CA . TRP A 1 111 ? 23.759 13.030 -14.372 1.00 73.69 111 TRP A CA 1
ATOM 880 C C . TRP A 1 111 ? 23.726 12.448 -15.793 1.00 73.69 111 TRP A C 1
ATOM 882 O O . TRP A 1 111 ? 22.772 11.755 -16.131 1.00 73.69 111 TRP A O 1
ATOM 892 N N . ARG A 1 112 ? 24.734 12.723 -16.639 1.00 75.31 112 ARG A N 1
ATOM 893 C CA . ARG A 1 112 ? 24.824 12.176 -18.007 1.00 75.31 112 ARG A CA 1
ATOM 894 C C . ARG A 1 112 ? 25.324 10.738 -18.043 1.00 75.31 112 ARG A C 1
ATOM 896 O O . ARG A 1 112 ? 25.133 10.066 -19.049 1.00 75.31 112 ARG A O 1
ATOM 903 N N . THR A 1 113 ? 26.024 10.316 -16.994 1.00 63.16 113 THR A N 1
ATOM 904 C CA . THR A 1 113 ? 26.655 8.994 -16.887 1.00 63.16 113 THR A CA 1
ATOM 905 C C . THR A 1 113 ? 26.021 8.135 -15.798 1.00 63.16 113 THR A C 1
ATOM 907 O O . THR A 1 113 ? 26.335 6.951 -15.691 1.00 63.16 113 THR A O 1
ATOM 910 N N . ARG A 1 114 ? 25.103 8.706 -15.008 1.00 57.94 114 ARG A N 1
ATOM 911 C CA . ARG A 1 114 ? 24.254 7.950 -14.092 1.00 57.94 114 ARG A CA 1
ATOM 912 C C . ARG A 1 114 ? 23.007 7.431 -14.793 1.00 57.94 114 ARG A C 1
ATOM 914 O O . ARG A 1 114 ? 21.994 8.118 -14.876 1.00 57.94 114 ARG A O 1
ATOM 921 N N . ASP A 1 115 ? 23.095 6.164 -15.161 1.00 56.25 115 ASP A N 1
ATOM 922 C CA . ASP A 1 115 ? 21.961 5.302 -15.441 1.00 56.25 115 ASP A CA 1
ATOM 923 C C . ASP A 1 115 ? 21.798 4.404 -14.215 1.00 56.25 115 ASP A C 1
ATOM 925 O O . ASP A 1 115 ? 22.583 3.483 -14.019 1.00 56.25 115 ASP A O 1
ATOM 929 N N . GLY A 1 116 ? 20.848 4.697 -13.329 1.00 56.12 116 GLY A N 1
ATOM 930 C CA . GLY A 1 116 ? 20.545 3.816 -12.203 1.00 56.12 116 GLY A CA 1
ATOM 931 C C . GLY A 1 116 ? 19.130 4.015 -11.698 1.00 56.12 116 GLY A C 1
ATOM 932 O O . GLY A 1 116 ? 18.625 5.138 -11.676 1.00 56.12 116 GLY A O 1
ATOM 933 N N . PHE A 1 117 ? 18.482 2.928 -11.292 1.00 62.28 117 PHE A N 1
ATOM 934 C CA . PHE A 1 117 ? 17.387 3.056 -10.343 1.00 62.28 117 PHE A CA 1
ATOM 935 C C . PHE A 1 117 ? 17.999 3.369 -8.981 1.00 62.28 117 PHE A C 1
ATOM 937 O O . PHE A 1 117 ? 19.055 2.832 -8.665 1.00 62.28 117 PHE A O 1
ATOM 944 N N . LEU A 1 118 ? 17.349 4.216 -8.180 1.00 58.66 118 LEU A N 1
ATOM 945 C CA . LEU A 1 118 ? 17.852 4.604 -6.854 1.00 58.66 118 LEU A CA 1
ATOM 946 C C . LEU A 1 118 ? 18.226 3.391 -5.964 1.00 58.66 118 LEU A C 1
ATOM 948 O O . LEU A 1 118 ? 19.069 3.542 -5.088 1.00 58.66 118 LEU A O 1
ATOM 952 N N . HIS A 1 119 ? 17.647 2.210 -6.238 1.00 62.59 119 HIS A N 1
ATOM 953 C CA . HIS A 1 119 ? 17.685 1.011 -5.378 1.00 62.59 119 HIS A CA 1
ATOM 954 C C . HIS A 1 119 ? 18.290 -0.222 -6.034 1.00 62.59 119 HIS A C 1
ATOM 956 O O . HIS A 1 119 ? 18.416 -1.257 -5.393 1.00 62.59 119 HIS A O 1
ATOM 962 N N . ALA A 1 120 ? 18.650 -0.125 -7.310 1.00 60.94 120 ALA A N 1
ATOM 963 C CA . ALA A 1 120 ? 19.349 -1.193 -8.000 1.00 60.94 120 ALA A CA 1
ATOM 964 C C . ALA A 1 120 ? 20.853 -0.936 -7.907 1.00 60.94 120 ALA A C 1
ATOM 966 O O . ALA A 1 120 ? 21.315 0.140 -8.287 1.00 60.94 120 ALA A O 1
ATOM 967 N N . GLU A 1 121 ? 21.634 -1.928 -7.473 1.00 52.75 121 GLU A N 1
ATOM 968 C CA . GLU A 1 121 ? 23.105 -1.840 -7.489 1.00 52.75 121 GLU A CA 1
ATOM 969 C C . GLU A 1 121 ? 23.671 -1.666 -8.916 1.00 52.75 121 GLU A C 1
ATOM 971 O O . GLU A 1 121 ? 24.828 -1.277 -9.091 1.00 52.75 121 GLU A O 1
ATOM 976 N N . TYR A 1 122 ? 22.849 -1.904 -9.946 1.00 54.25 122 TYR A N 1
ATOM 977 C CA . TYR A 1 122 ? 23.229 -1.880 -11.352 1.00 54.25 122 TYR A CA 1
ATOM 978 C C . TYR A 1 122 ? 22.357 -0.915 -12.162 1.00 54.25 122 TYR A C 1
ATOM 980 O O . TYR A 1 122 ? 21.160 -0.758 -11.929 1.00 54.25 122 TYR A O 1
ATOM 988 N N . GLY A 1 123 ? 22.947 -0.305 -13.194 1.00 58.28 123 GLY A N 1
ATOM 989 C CA . GLY A 1 123 ? 22.235 0.588 -14.118 1.00 58.28 123 GLY A CA 1
ATOM 990 C C . GLY A 1 123 ? 21.148 -0.074 -14.968 1.00 58.28 123 GLY A C 1
ATOM 991 O O . GLY A 1 123 ? 20.494 0.589 -15.769 1.00 58.28 123 GLY A O 1
ATOM 992 N N . GLN A 1 124 ? 20.955 -1.381 -14.801 1.00 63.38 124 GLN A N 1
ATOM 993 C CA . GLN A 1 124 ? 19.924 -2.192 -15.424 1.00 63.38 124 GLN A CA 1
ATOM 994 C C . GLN A 1 124 ? 19.476 -3.240 -14.403 1.00 63.38 124 GLN A C 1
ATOM 996 O O . GLN A 1 124 ? 20.313 -3.996 -13.919 1.00 63.38 124 GLN A O 1
ATOM 1001 N N . SER A 1 125 ? 18.175 -3.300 -14.121 1.00 66.00 125 SER A N 1
ATOM 1002 C CA . SER A 1 125 ? 17.575 -4.349 -13.285 1.00 66.00 125 SER A CA 1
ATOM 1003 C C . SER A 1 125 ? 16.391 -4.967 -13.992 1.00 66.00 125 SER A C 1
ATOM 1005 O O . SER A 1 125 ? 15.691 -4.299 -14.760 1.00 66.00 125 SER A O 1
ATOM 1007 N N . SER A 1 126 ? 16.168 -6.251 -13.739 1.00 71.69 126 SER A N 1
ATOM 1008 C CA . SER A 1 126 ? 14.944 -6.908 -14.193 1.00 71.69 126 SER A CA 1
ATOM 1009 C C . SER A 1 126 ? 13.725 -6.359 -13.441 1.00 71.69 126 SER A C 1
ATOM 1011 O O . SER A 1 126 ? 13.857 -5.815 -12.344 1.00 71.69 126 SER A O 1
ATOM 1013 N N . VAL A 1 127 ? 12.528 -6.476 -14.019 1.00 69.06 127 VAL A N 1
ATOM 1014 C CA . VAL A 1 127 ? 11.283 -6.130 -13.315 1.00 69.06 127 VAL A CA 1
ATOM 1015 C C . VAL A 1 127 ? 11.148 -6.958 -12.039 1.00 69.06 127 VAL A C 1
ATOM 1017 O O . VAL A 1 127 ? 10.796 -6.385 -11.016 1.00 69.06 127 VAL A O 1
ATOM 1020 N N . GLY A 1 128 ? 11.474 -8.255 -12.074 1.00 69.44 128 GLY A N 1
ATOM 1021 C CA . GLY A 1 128 ? 11.425 -9.124 -10.894 1.00 69.44 128 GLY A CA 1
ATOM 1022 C C . GLY A 1 128 ? 12.330 -8.621 -9.771 1.00 69.44 128 GLY A C 1
ATOM 1023 O O . GLY A 1 128 ? 11.856 -8.351 -8.677 1.00 69.44 128 GLY A O 1
ATOM 1024 N N . GLU A 1 129 ? 13.600 -8.359 -10.078 1.00 71.69 129 GLU A N 1
ATOM 1025 C CA . GLU A 1 129 ? 14.564 -7.802 -9.117 1.00 71.69 129 GLU A CA 1
ATOM 1026 C C . GLU A 1 129 ? 14.113 -6.443 -8.561 1.00 71.69 129 GLU A C 1
ATOM 1028 O O . GLU A 1 129 ? 14.238 -6.171 -7.370 1.00 71.69 129 GLU A O 1
ATOM 1033 N N . PHE A 1 130 ? 13.538 -5.591 -9.414 1.00 69.56 130 PHE A N 1
ATOM 1034 C CA . PHE A 1 130 ? 13.014 -4.294 -8.997 1.00 69.56 130 PHE A CA 1
ATOM 1035 C C . PHE A 1 130 ? 11.796 -4.421 -8.067 1.00 69.56 130 PHE A C 1
ATOM 1037 O O . PHE A 1 130 ? 11.619 -3.585 -7.179 1.00 69.56 130 PHE A O 1
ATOM 1044 N N . MET A 1 131 ? 10.959 -5.446 -8.258 1.00 70.94 131 MET A N 1
ATOM 1045 C CA . MET A 1 131 ? 9.846 -5.745 -7.355 1.00 70.94 131 MET A CA 1
ATOM 1046 C C . MET A 1 131 ? 10.333 -6.344 -6.039 1.00 70.94 131 MET A C 1
ATOM 1048 O O . MET A 1 131 ? 9.873 -5.889 -5.000 1.00 70.94 131 MET A O 1
ATOM 1052 N N . ASP A 1 132 ? 11.279 -7.283 -6.061 1.00 73.06 132 ASP A N 1
ATOM 1053 C CA . ASP A 1 132 ? 11.816 -7.926 -4.853 1.00 73.06 132 ASP A CA 1
ATOM 1054 C C . ASP A 1 132 ? 12.462 -6.896 -3.914 1.00 73.06 132 ASP A C 1
ATOM 1056 O O . ASP A 1 132 ? 12.101 -6.797 -2.742 1.00 73.06 132 ASP A O 1
ATOM 1060 N N . ILE A 1 133 ? 13.342 -6.045 -4.458 1.00 71.06 133 ILE A N 1
ATOM 1061 C CA . ILE A 1 133 ? 13.922 -4.903 -3.728 1.00 71.06 133 ILE A CA 1
ATOM 1062 C C . ILE A 1 133 ? 12.809 -3.969 -3.238 1.00 71.06 133 ILE A C 1
ATOM 1064 O O . ILE A 1 133 ? 12.855 -3.432 -2.130 1.00 71.06 133 ILE A O 1
ATOM 1068 N N . GLY A 1 134 ? 11.800 -3.780 -4.086 1.00 71.44 134 GLY A N 1
ATOM 1069 C CA . GLY A 1 134 ? 10.633 -2.968 -3.814 1.00 71.44 134 GLY A CA 1
ATOM 1070 C C . GLY A 1 134 ? 9.839 -3.407 -2.593 1.00 71.44 134 GLY A C 1
ATOM 1071 O O . GLY A 1 134 ? 9.524 -2.572 -1.749 1.00 71.44 134 GLY A O 1
ATOM 1072 N N . PHE A 1 135 ? 9.513 -4.694 -2.508 1.00 70.62 135 PHE A N 1
ATOM 1073 C CA . PHE A 1 135 ? 8.696 -5.258 -1.441 1.00 70.62 135 PHE A CA 1
ATOM 1074 C C . PHE A 1 135 ? 9.365 -5.077 -0.080 1.00 70.62 135 PHE A C 1
ATOM 1076 O O . PHE A 1 135 ? 8.773 -4.463 0.806 1.00 70.62 135 PHE A O 1
ATOM 1083 N N . ASP A 1 136 ? 10.618 -5.505 0.059 1.00 72.19 136 ASP A N 1
ATOM 1084 C CA . ASP A 1 136 ? 11.323 -5.445 1.342 1.00 72.19 136 ASP A CA 1
ATOM 1085 C C . ASP A 1 136 ? 11.495 -4.003 1.843 1.00 72.19 136 ASP A C 1
ATOM 1087 O O . ASP A 1 136 ? 11.238 -3.697 3.014 1.00 72.19 136 ASP A O 1
ATOM 1091 N N . LEU A 1 137 ? 11.908 -3.090 0.956 1.00 75.31 137 LEU A N 1
ATOM 1092 C CA . LEU A 1 137 ? 12.181 -1.703 1.333 1.00 75.31 137 LEU A CA 1
ATOM 1093 C C . LEU A 1 137 ? 10.902 -0.908 1.603 1.00 75.31 137 LEU A C 1
ATOM 1095 O O . LEU A 1 137 ? 10.858 -0.168 2.587 1.00 75.31 137 LEU A O 1
ATOM 1099 N N . ASN A 1 138 ? 9.853 -1.090 0.796 1.00 76.38 138 ASN A N 1
ATOM 1100 C CA . ASN A 1 138 ? 8.569 -0.430 1.035 1.00 76.38 138 ASN A CA 1
ATOM 1101 C C . ASN A 1 138 ? 7.940 -0.889 2.347 1.00 76.38 138 ASN A C 1
ATOM 1103 O O . ASN A 1 138 ? 7.466 -0.055 3.115 1.00 76.38 138 ASN A O 1
ATOM 1107 N N . THR A 1 139 ? 7.946 -2.196 2.628 1.00 76.31 139 THR A N 1
ATOM 1108 C CA . THR A 1 139 ? 7.402 -2.723 3.883 1.00 76.31 139 THR A CA 1
ATOM 1109 C C . THR A 1 139 ? 8.162 -2.155 5.073 1.00 76.31 139 THR A C 1
ATOM 1111 O O . THR A 1 139 ? 7.545 -1.685 6.027 1.00 76.31 139 THR A O 1
ATOM 1114 N N . LYS A 1 140 ? 9.497 -2.129 5.011 1.00 80.19 140 LYS A N 1
ATOM 1115 C CA . LYS A 1 140 ? 10.313 -1.542 6.075 1.00 80.19 140 LYS A CA 1
ATOM 1116 C C . LYS A 1 140 ? 10.019 -0.050 6.271 1.00 80.19 140 LYS A C 1
ATOM 1118 O O . LYS A 1 140 ? 9.825 0.372 7.408 1.00 80.19 140 LYS A O 1
ATOM 1123 N N . SER A 1 141 ? 9.962 0.725 5.186 1.00 79.38 141 SER A N 1
ATOM 1124 C CA . SER A 1 141 ? 9.649 2.158 5.230 1.00 79.38 141 SER A CA 1
ATOM 1125 C C . SER A 1 141 ? 8.263 2.414 5.821 1.00 79.38 141 SER A C 1
ATOM 1127 O O . SER A 1 141 ? 8.111 3.285 6.675 1.00 79.38 141 SER A O 1
ATOM 1129 N N . PHE A 1 142 ? 7.262 1.621 5.438 1.00 81.19 142 PHE A N 1
ATOM 1130 C CA . PHE A 1 142 ? 5.920 1.732 5.995 1.00 81.19 142 PHE A CA 1
ATOM 1131 C C . PHE A 1 142 ? 5.888 1.435 7.494 1.00 81.19 142 PHE A C 1
ATOM 1133 O O . PHE A 1 142 ? 5.313 2.219 8.244 1.00 81.19 142 PHE A O 1
ATOM 1140 N N . LEU A 1 143 ? 6.519 0.346 7.943 1.00 82.50 143 LEU A N 1
ATOM 1141 C CA . LEU A 1 143 ? 6.540 -0.025 9.362 1.00 82.50 143 LEU A CA 1
ATOM 1142 C C . LEU A 1 143 ? 7.228 1.036 10.231 1.00 82.50 143 LEU A C 1
ATOM 1144 O O . LEU A 1 143 ? 6.760 1.323 11.330 1.00 82.50 143 LEU A O 1
ATOM 1148 N N . GLU A 1 144 ? 8.313 1.632 9.737 1.00 84.12 144 GLU A N 1
ATOM 1149 C CA . GLU A 1 144 ? 9.014 2.723 10.419 1.00 84.12 144 GLU A CA 1
ATOM 1150 C C . GLU A 1 144 ? 8.128 3.966 10.552 1.00 84.12 144 GLU A C 1
ATOM 1152 O O . GLU A 1 144 ? 7.951 4.485 11.655 1.00 84.12 144 GLU A O 1
ATOM 1157 N N . VAL A 1 145 ? 7.506 4.392 9.449 1.00 83.00 145 VAL A N 1
ATOM 1158 C CA . VAL A 1 145 ? 6.583 5.532 9.444 1.00 83.00 145 VAL A CA 1
ATOM 1159 C C . VAL A 1 145 ? 5.410 5.260 10.381 1.00 83.00 145 VAL A C 1
ATOM 1161 O O . VAL A 1 145 ? 5.133 6.089 11.240 1.00 83.00 145 VAL A O 1
ATOM 1164 N N . ALA A 1 146 ? 4.767 4.092 10.275 1.00 80.69 146 ALA A N 1
ATOM 1165 C CA . ALA A 1 146 ? 3.625 3.699 11.097 1.00 80.69 146 ALA A CA 1
ATOM 1166 C C . ALA A 1 146 ? 3.943 3.738 12.599 1.00 80.69 146 ALA A C 1
ATOM 1168 O O . ALA A 1 146 ? 3.124 4.227 13.375 1.00 80.69 146 ALA A O 1
ATOM 1169 N N . GLU A 1 147 ? 5.132 3.293 13.011 1.00 83.69 147 GLU A N 1
ATOM 1170 C CA . GLU A 1 147 ? 5.562 3.354 14.411 1.00 83.69 147 GLU A CA 1
ATOM 1171 C C . GLU A 1 147 ? 5.750 4.802 14.898 1.00 83.69 147 GLU A C 1
ATOM 1173 O O . GLU A 1 147 ? 5.320 5.136 16.007 1.00 83.69 147 GLU A O 1
ATOM 1178 N N . ASN A 1 148 ? 6.319 5.681 14.064 1.00 84.06 148 ASN A N 1
ATOM 1179 C CA . ASN A 1 148 ? 6.531 7.095 14.399 1.00 84.06 148 ASN A CA 1
ATOM 1180 C C . ASN A 1 148 ? 5.211 7.863 14.588 1.00 84.06 148 ASN A C 1
ATOM 1182 O O . ASN A 1 148 ? 5.127 8.763 15.427 1.00 84.06 148 ASN A O 1
ATOM 1186 N N . ILE A 1 149 ? 4.173 7.501 13.827 1.00 83.62 149 ILE A N 1
ATOM 1187 C CA . ILE A 1 149 ? 2.906 8.247 13.743 1.00 83.62 149 ILE A CA 1
ATOM 1188 C C . ILE A 1 149 ? 1.693 7.482 14.285 1.00 83.62 149 ILE A C 1
ATOM 1190 O O . ILE A 1 149 ? 0.556 7.900 14.066 1.00 83.62 149 ILE A O 1
ATOM 1194 N N . LYS A 1 150 ? 1.902 6.387 15.023 1.00 77.88 150 LYS A N 1
ATOM 1195 C CA . LYS A 1 150 ? 0.836 5.496 15.529 1.00 77.88 150 LYS A CA 1
ATOM 1196 C C . LYS A 1 150 ? -0.241 6.164 16.396 1.00 77.88 150 LYS A C 1
ATOM 1198 O O . LYS A 1 150 ? -1.293 5.579 16.626 1.00 77.88 150 LYS A O 1
ATOM 1203 N N . HIS A 1 151 ? 0.010 7.375 16.891 1.00 78.38 151 HIS A N 1
ATOM 1204 C CA . HIS A 1 151 ? -0.938 8.161 17.690 1.00 78.38 151 HIS A CA 1
ATOM 1205 C C . HIS A 1 151 ? -1.459 9.413 16.957 1.00 78.38 151 HIS A C 1
ATOM 1207 O O . HIS A 1 151 ? -2.063 10.283 17.583 1.00 78.38 151 HIS A O 1
ATOM 1213 N N . ASP A 1 152 ? -1.228 9.523 15.644 1.00 79.44 152 ASP A N 1
ATOM 1214 C CA . ASP A 1 152 ? -1.674 10.629 14.792 1.00 79.44 152 ASP A CA 1
ATOM 1215 C C . ASP A 1 152 ? -2.738 10.144 13.785 1.00 79.44 152 ASP A C 1
ATOM 1217 O O . ASP A 1 152 ? -2.621 9.078 13.179 1.00 79.44 152 ASP A O 1
ATOM 1221 N N . TYR A 1 153 ? -3.770 10.962 13.553 1.00 76.00 153 TYR A N 1
ATOM 1222 C CA . TYR A 1 153 ? -4.798 10.713 12.538 1.00 76.00 153 TYR A CA 1
ATOM 1223 C C . TYR A 1 153 ? -4.211 10.612 11.123 1.00 76.00 153 TYR A C 1
ATOM 1225 O O . TYR A 1 153 ? -4.753 9.900 10.276 1.00 76.00 153 TYR A O 1
ATOM 1233 N N . LYS A 1 154 ? -3.097 11.305 10.848 1.00 78.00 154 LYS A N 1
ATOM 1234 C CA . LYS A 1 154 ? -2.382 11.173 9.572 1.00 78.00 154 LYS A CA 1
ATOM 1235 C C . LYS A 1 154 ? -1.817 9.762 9.403 1.00 78.00 154 LYS A C 1
ATOM 1237 O O . LYS A 1 154 ? -1.821 9.238 8.292 1.00 78.00 154 LYS A O 1
ATOM 1242 N N . GLY A 1 155 ? -1.387 9.149 10.505 1.00 72.12 155 GLY A N 1
ATOM 1243 C CA . GLY A 1 155 ? -0.958 7.758 10.557 1.00 72.12 155 GLY A CA 1
ATOM 1244 C C . GLY A 1 155 ? -2.054 6.785 10.203 1.00 72.12 155 GLY A C 1
ATOM 1245 O O . GLY A 1 155 ? -1.857 5.933 9.344 1.00 72.12 155 GLY A O 1
ATOM 1246 N N . LEU A 1 156 ? -3.238 6.986 10.778 1.00 76.75 156 LEU A N 1
ATOM 1247 C CA . LEU A 1 156 ? -4.418 6.206 10.422 1.00 76.75 156 LEU A CA 1
ATOM 1248 C C . LEU A 1 156 ? -4.730 6.305 8.919 1.00 76.75 156 LEU A C 1
ATOM 1250 O O . LEU A 1 156 ? -4.901 5.283 8.261 1.00 76.75 156 LEU A O 1
ATOM 1254 N N . ALA A 1 157 ? -4.738 7.519 8.358 1.00 77.19 157 ALA A N 1
ATOM 1255 C CA . ALA A 1 157 ? -5.002 7.730 6.932 1.00 77.19 157 ALA A CA 1
ATOM 1256 C C . ALA A 1 157 ? -3.942 7.079 6.021 1.00 77.19 157 ALA A C 1
ATOM 1258 O O . ALA A 1 157 ? -4.284 6.503 4.984 1.00 77.19 157 ALA A O 1
ATOM 1259 N N . GLY A 1 158 ? -2.663 7.152 6.405 1.00 78.12 158 GLY A N 1
ATOM 1260 C CA . GLY A 1 158 ? -1.565 6.493 5.698 1.00 78.12 158 GLY A CA 1
ATOM 1261 C C . GLY A 1 158 ? -1.694 4.970 5.728 1.00 78.12 158 GLY A C 1
ATOM 1262 O O . GLY A 1 158 ? -1.674 4.340 4.673 1.00 78.12 158 GLY A O 1
ATOM 1263 N N . SER A 1 159 ? -1.909 4.387 6.910 1.00 77.38 159 SER A N 1
ATOM 1264 C CA . SER A 1 159 ? -2.093 2.942 7.090 1.00 77.38 159 SER A CA 1
ATOM 1265 C C . SER A 1 159 ? -3.298 2.409 6.327 1.00 77.38 159 SER A C 1
ATOM 1267 O O . SER A 1 159 ? -3.186 1.393 5.645 1.00 77.38 159 SER A O 1
ATOM 1269 N N . GLN A 1 160 ? -4.427 3.120 6.367 1.00 78.69 160 GLN A N 1
ATOM 1270 C CA . GLN A 1 160 ? -5.603 2.740 5.592 1.00 78.69 160 GLN A CA 1
ATOM 1271 C C . GLN A 1 160 ? -5.330 2.808 4.084 1.00 78.69 160 GLN A C 1
ATOM 1273 O O . GLN A 1 160 ? -5.701 1.895 3.359 1.00 78.69 160 GLN A O 1
ATOM 1278 N N . SER A 1 161 ? -4.592 3.819 3.616 1.00 80.12 161 SER A N 1
ATOM 1279 C CA . SER A 1 161 ? -4.221 3.922 2.199 1.00 80.12 161 SER A CA 1
ATOM 1280 C C . SER A 1 161 ? -3.314 2.779 1.734 1.00 80.12 161 SER A C 1
ATOM 1282 O O . SER A 1 161 ? -3.488 2.274 0.627 1.00 80.12 161 SER A O 1
ATOM 1284 N N . VAL A 1 162 ? -2.358 2.352 2.567 1.00 78.31 162 VAL A N 1
ATOM 1285 C CA . VAL A 1 162 ? -1.510 1.186 2.269 1.00 78.31 162 VAL A CA 1
ATOM 1286 C C . VAL A 1 162 ? -2.331 -0.102 2.268 1.00 78.31 162 VAL A C 1
ATOM 1288 O O . VAL A 1 162 ? -2.149 -0.926 1.375 1.00 78.31 162 VAL A O 1
ATOM 1291 N N . ASN A 1 163 ? -3.259 -0.254 3.217 1.00 76.75 163 ASN A N 1
ATOM 1292 C CA . ASN A 1 163 ? -4.157 -1.404 3.290 1.00 76.75 163 ASN A CA 1
ATOM 1293 C C . ASN A 1 163 ? -5.048 -1.511 2.040 1.00 76.75 163 ASN A C 1
ATOM 1295 O O . ASN A 1 163 ? -5.055 -2.550 1.385 1.00 76.75 163 ASN A O 1
ATOM 1299 N N . ASP A 1 164 ? -5.716 -0.422 1.646 1.00 72.44 164 ASP A N 1
ATOM 1300 C CA . ASP A 1 164 ? -6.549 -0.368 0.436 1.00 72.44 164 ASP A CA 1
ATOM 1301 C C . ASP A 1 164 ? -5.726 -0.671 -0.828 1.00 72.44 164 ASP A C 1
ATOM 1303 O O . ASP A 1 164 ? -6.151 -1.420 -1.710 1.00 72.44 164 ASP A O 1
ATOM 1307 N N . PHE A 1 165 ? -4.515 -0.106 -0.928 1.00 75.50 165 PHE A N 1
ATOM 1308 C CA . PHE A 1 165 ? -3.607 -0.383 -2.039 1.00 75.50 165 PHE A CA 1
ATOM 1309 C C . PHE A 1 165 ? -3.223 -1.867 -2.104 1.00 75.50 165 PHE A C 1
ATOM 1311 O O . PHE A 1 165 ? -3.249 -2.456 -3.189 1.00 75.50 165 PHE A O 1
ATOM 1318 N N . ALA A 1 166 ? -2.880 -2.473 -0.964 1.00 71.44 166 ALA A N 1
ATOM 1319 C CA . ALA A 1 166 ? -2.509 -3.881 -0.878 1.00 71.44 166 ALA A CA 1
ATOM 1320 C C . ALA A 1 166 ? -3.682 -4.795 -1.251 1.00 71.44 166 ALA A C 1
ATOM 1322 O O . ALA A 1 166 ? -3.502 -5.710 -2.048 1.00 71.44 166 ALA A O 1
ATOM 1323 N N . GLN A 1 167 ? -4.886 -4.501 -0.758 1.00 67.12 167 GLN A N 1
ATOM 1324 C CA . GLN A 1 167 ? -6.111 -5.229 -1.094 1.00 67.12 167 GLN A CA 1
ATOM 1325 C C . GLN A 1 167 ? -6.416 -5.183 -2.583 1.00 67.12 167 GLN A C 1
ATOM 1327 O O . GLN A 1 167 ? -6.569 -6.227 -3.206 1.00 67.12 167 GLN A O 1
ATOM 1332 N N . ASN A 1 168 ? -6.438 -3.982 -3.167 1.00 66.81 168 ASN A N 1
ATOM 1333 C CA . ASN A 1 168 ? -6.677 -3.813 -4.597 1.00 66.81 168 ASN A CA 1
ATOM 1334 C C . ASN A 1 168 ? -5.619 -4.553 -5.422 1.00 66.81 168 ASN A C 1
ATOM 1336 O O . ASN A 1 168 ? -5.940 -5.151 -6.444 1.00 66.81 168 ASN A O 1
ATOM 1340 N N . SER A 1 169 ? -4.362 -4.544 -4.974 1.00 68.31 169 SER A N 1
ATOM 1341 C CA . SER A 1 169 ? -3.280 -5.265 -5.648 1.00 68.31 169 SER A CA 1
ATOM 1342 C C . SER A 1 169 ? -3.455 -6.781 -5.547 1.00 68.31 169 SER A C 1
ATOM 1344 O O . SER A 1 169 ? -3.314 -7.463 -6.554 1.00 68.31 169 SER A O 1
ATOM 1346 N N . LEU A 1 170 ? -3.806 -7.316 -4.374 1.00 65.00 170 LEU A N 1
ATOM 1347 C CA . LEU A 1 170 ? -4.079 -8.745 -4.187 1.00 65.00 170 LEU A CA 1
ATOM 1348 C C . LEU A 1 170 ? -5.307 -9.195 -4.985 1.00 65.00 170 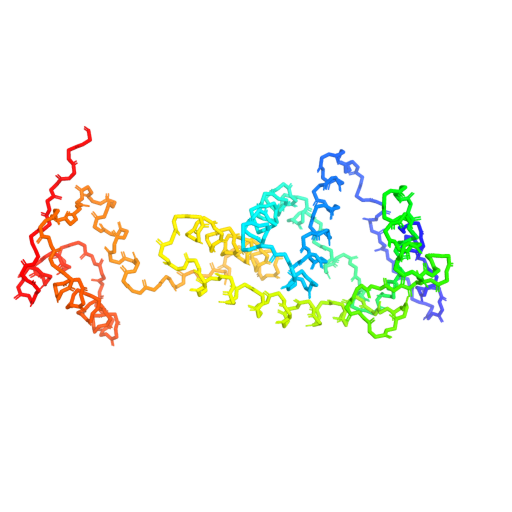LEU A C 1
ATOM 1350 O O . LEU A 1 170 ? -5.254 -10.227 -5.643 1.00 65.00 170 LEU A O 1
ATOM 1354 N N . ALA A 1 171 ? -6.370 -8.392 -5.008 1.00 65.06 171 ALA A N 1
ATOM 1355 C CA . ALA A 1 171 ? -7.592 -8.690 -5.753 1.00 65.06 171 ALA A CA 1
ATOM 1356 C C . ALA A 1 171 ? -7.351 -8.700 -7.269 1.00 65.06 171 ALA A C 1
ATOM 1358 O O . ALA A 1 171 ? -7.964 -9.481 -7.992 1.00 65.06 171 ALA A O 1
ATOM 1359 N N . LEU A 1 172 ? -6.425 -7.868 -7.756 1.00 64.62 172 LEU A N 1
ATOM 1360 C CA . LEU A 1 172 ? -5.973 -7.905 -9.148 1.00 64.62 172 LEU A CA 1
ATOM 1361 C C . LEU A 1 172 ? -5.143 -9.157 -9.476 1.00 64.62 172 LEU A C 1
ATOM 1363 O O . LEU A 1 172 ? -5.163 -9.596 -10.622 1.00 64.62 172 LEU A O 1
ATOM 1367 N N . LEU A 1 173 ? -4.413 -9.711 -8.502 1.00 63.97 173 LEU A N 1
ATOM 1368 C CA . LEU A 1 173 ? -3.531 -10.868 -8.693 1.00 63.97 173 LEU A CA 1
ATOM 1369 C C . LEU A 1 173 ? -4.266 -12.206 -8.582 1.00 63.97 173 LEU A C 1
ATOM 1371 O O . LEU A 1 173 ? -4.072 -13.077 -9.425 1.00 63.97 173 LEU A O 1
ATOM 1375 N N . GLU A 1 174 ? -5.073 -12.362 -7.538 1.00 62.59 174 GLU A N 1
ATOM 1376 C CA . GLU A 1 174 ? -5.713 -13.631 -7.169 1.00 62.59 174 GLU A CA 1
ATOM 1377 C C . GLU A 1 174 ? -7.195 -13.677 -7.585 1.00 62.59 174 GLU A C 1
ATOM 1379 O O . GLU A 1 174 ? -7.785 -14.750 -7.684 1.00 62.59 174 GLU A O 1
ATOM 1384 N N . GLY A 1 175 ? -7.788 -12.518 -7.894 1.00 61.94 175 GLY A N 1
ATOM 1385 C CA . GLY A 1 175 ? -9.220 -12.348 -8.132 1.00 61.94 175 GLY A CA 1
ATOM 1386 C C . GLY A 1 175 ? -9.947 -11.794 -6.903 1.00 61.94 175 GLY A C 1
ATOM 1387 O O . GLY A 1 175 ? -9.579 -12.070 -5.764 1.00 61.94 175 GLY A O 1
ATOM 1388 N N . GLU A 1 176 ? -11.001 -11.002 -7.132 1.00 64.06 176 GLU A N 1
ATOM 1389 C CA . GLU A 1 176 ? -11.768 -10.340 -6.058 1.00 64.06 176 GLU A CA 1
ATOM 1390 C C . GLU A 1 176 ? -12.362 -11.330 -5.047 1.00 64.06 176 GLU A C 1
ATOM 1392 O O . GLU A 1 176 ? -12.399 -11.040 -3.855 1.00 64.06 176 GLU A O 1
ATOM 1397 N N . ASP A 1 177 ? -12.784 -12.506 -5.517 1.00 64.44 177 ASP A N 1
ATOM 1398 C CA . ASP A 1 177 ? -13.433 -13.530 -4.692 1.00 64.44 177 ASP A CA 1
ATOM 1399 C C . ASP A 1 177 ? -12.455 -14.277 -3.760 1.00 64.44 177 ASP A C 1
ATOM 1401 O O . ASP A 1 177 ? -12.894 -14.963 -2.838 1.00 64.44 177 ASP A O 1
ATOM 1405 N N . GLU A 1 178 ? -11.142 -14.153 -3.987 1.00 60.41 178 GLU A N 1
ATOM 1406 C CA . GLU A 1 178 ? -10.094 -14.864 -3.237 1.00 60.41 178 GLU A CA 1
ATOM 1407 C C . GLU A 1 178 ? -9.447 -13.988 -2.145 1.00 60.41 178 GLU A C 1
ATOM 1409 O O . GLU A 1 178 ? -8.646 -14.473 -1.343 1.00 60.41 178 GLU A O 1
ATOM 1414 N N . VAL A 1 179 ? -9.791 -12.695 -2.076 1.00 52.31 179 VAL A N 1
ATOM 1415 C CA . VAL A 1 179 ? -9.268 -11.776 -1.054 1.00 52.31 179 VAL A CA 1
ATOM 1416 C C . VAL A 1 179 ? -10.254 -11.662 0.103 1.00 52.31 179 VAL A C 1
ATOM 1418 O O . VAL A 1 179 ? -11.176 -10.848 0.090 1.00 52.31 179 VAL A O 1
ATOM 1421 N N . GLU A 1 180 ? -10.027 -12.458 1.147 1.00 55.94 180 GLU A N 1
ATOM 1422 C CA . GLU A 1 180 ? -10.735 -12.323 2.420 1.00 55.94 180 GLU A CA 1
ATOM 1423 C C . GLU A 1 180 ? -9.931 -11.451 3.393 1.00 55.94 180 GLU A C 1
ATOM 1425 O O . GLU A 1 180 ? -8.774 -11.730 3.714 1.00 55.94 180 GLU A O 1
ATOM 1430 N N . LEU A 1 181 ? -10.558 -10.375 3.876 1.00 54.06 181 LEU A N 1
ATOM 1431 C CA . LEU A 1 181 ? -9.990 -9.529 4.918 1.00 54.06 181 LEU A CA 1
ATOM 1432 C C . LEU A 1 181 ? -10.369 -10.049 6.291 1.00 54.06 181 LEU A C 1
ATOM 1434 O O . LEU A 1 181 ? -11.458 -9.784 6.806 1.00 54.06 181 LEU A O 1
ATOM 1438 N N . ASP A 1 182 ? -9.416 -10.727 6.914 1.00 60.38 182 ASP A N 1
ATOM 1439 C CA . ASP A 1 182 ? -9.518 -11.077 8.317 1.00 60.38 182 ASP A CA 1
ATOM 1440 C C . ASP A 1 182 ? -9.071 -9.887 9.183 1.00 60.38 182 ASP A C 1
ATOM 1442 O O . ASP A 1 182 ? -7.906 -9.757 9.561 1.00 60.38 182 ASP A O 1
ATOM 1446 N N . PHE A 1 183 ? -9.992 -8.948 9.430 1.00 62.00 183 PHE A N 1
ATOM 1447 C CA . PHE A 1 183 ? -9.731 -7.802 10.308 1.00 62.00 183 PHE A CA 1
ATOM 1448 C C . PHE A 1 183 ? -9.293 -8.260 11.699 1.00 62.00 183 PHE A C 1
ATOM 1450 O O . PHE A 1 183 ? -9.790 -9.262 12.224 1.00 62.00 183 PHE A O 1
ATOM 1457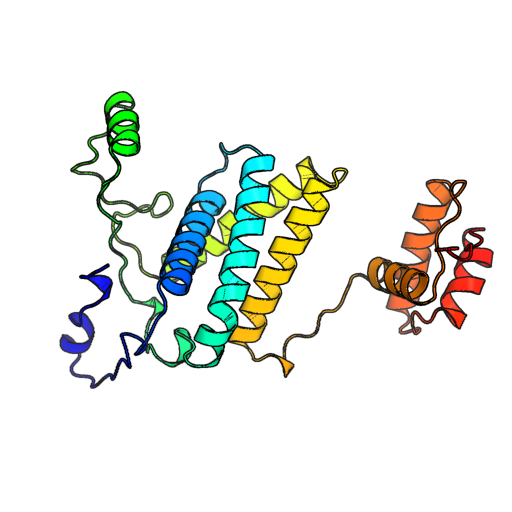 N N . HIS A 1 184 ? -8.435 -7.464 12.344 1.00 70.06 184 HIS A N 1
ATOM 1458 C CA . HIS A 1 184 ? -8.063 -7.729 13.726 1.00 70.06 184 HIS A CA 1
ATOM 1459 C C . HIS A 1 184 ? -9.340 -7.820 14.584 1.00 70.06 184 HIS A C 1
ATOM 1461 O O . HIS A 1 184 ? -10.232 -6.977 14.439 1.00 70.06 184 HIS A O 1
ATOM 1467 N N . PRO A 1 185 ? -9.469 -8.795 15.498 1.00 74.69 185 PRO A N 1
ATOM 1468 C CA . PRO A 1 185 ? -10.717 -9.023 16.229 1.00 74.69 185 PRO A CA 1
ATOM 1469 C C . PRO A 1 185 ? -11.254 -7.783 16.946 1.00 74.69 185 PRO A C 1
ATOM 1471 O O . PRO A 1 185 ? -12.455 -7.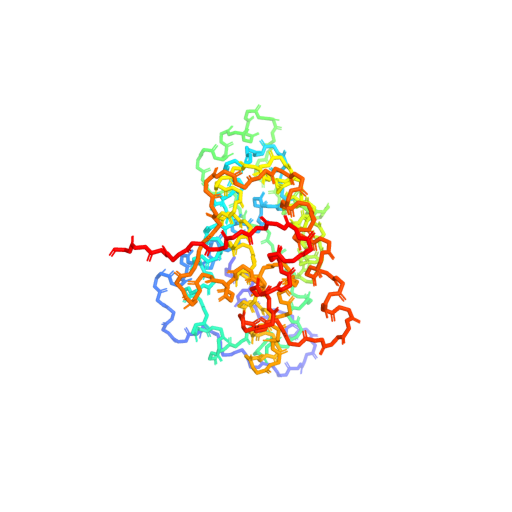513 16.957 1.00 74.69 185 PRO A O 1
ATOM 1474 N N . VAL A 1 186 ? -10.343 -6.979 17.496 1.00 78.81 186 VAL A N 1
ATOM 1475 C CA . VAL A 1 186 ? -10.667 -5.698 18.138 1.00 78.81 186 VAL A CA 1
ATOM 1476 C C . VAL A 1 186 ? -11.305 -4.717 17.153 1.00 78.81 186 VAL A C 1
ATOM 1478 O O . VAL A 1 186 ? -12.294 -4.076 17.497 1.00 78.81 186 VAL A O 1
ATOM 1481 N N . GLU A 1 187 ? -10.802 -4.630 15.922 1.00 72.38 187 GLU A N 1
ATOM 1482 C CA . GLU A 1 187 ? -11.383 -3.772 14.886 1.00 72.38 187 GLU A CA 1
ATOM 1483 C C . GLU A 1 187 ? -12.769 -4.271 14.476 1.00 72.38 187 GLU A C 1
ATOM 1485 O O . GLU A 1 187 ? -13.708 -3.478 14.440 1.00 72.38 187 GLU A O 1
ATOM 1490 N N . LYS A 1 188 ? -12.943 -5.586 14.276 1.00 76.62 188 LYS A N 1
ATOM 1491 C CA . LYS A 1 188 ? -14.264 -6.189 14.011 1.00 76.62 188 LYS A CA 1
ATOM 1492 C C . LYS A 1 188 ? -15.276 -5.833 15.101 1.00 76.62 188 LYS A C 1
ATOM 1494 O O . LYS A 1 188 ? -16.423 -5.493 14.803 1.00 76.62 188 LYS A O 1
ATOM 1499 N N . ALA A 1 189 ? -14.857 -5.896 16.365 1.00 80.38 189 ALA A N 1
ATOM 1500 C CA . ALA A 1 189 ? -15.701 -5.537 17.497 1.00 80.38 189 ALA A CA 1
ATOM 1501 C C . ALA A 1 189 ? -16.042 -4.039 17.508 1.00 80.38 189 ALA A C 1
ATOM 1503 O O . ALA A 1 189 ? -17.202 -3.689 17.725 1.00 80.38 189 ALA A O 1
ATOM 1504 N N . ILE A 1 190 ? -15.074 -3.159 17.233 1.00 81.50 190 ILE A N 1
ATOM 1505 C CA . ILE A 1 190 ? -15.300 -1.708 17.140 1.00 81.50 190 ILE A CA 1
ATOM 1506 C C . ILE A 1 190 ? -16.272 -1.381 16.001 1.00 81.50 190 ILE A C 1
ATOM 1508 O O . ILE A 1 190 ? -17.252 -0.678 16.243 1.00 81.50 190 ILE A O 1
ATOM 1512 N N . PHE A 1 191 ? -16.070 -1.932 14.799 1.00 76.50 191 PHE A N 1
ATOM 1513 C CA . PHE A 1 191 ? -16.997 -1.743 13.679 1.00 76.50 191 PHE A CA 1
ATOM 1514 C C . PHE A 1 191 ? -18.392 -2.256 14.018 1.00 76.50 191 PHE A C 1
ATOM 1516 O O . PHE A 1 191 ? -19.368 -1.538 13.835 1.00 76.50 191 PHE A O 1
ATOM 1523 N N . THR A 1 192 ? -18.499 -3.434 14.638 1.00 82.44 192 THR A N 1
ATOM 1524 C CA . THR A 1 192 ? -19.794 -3.963 15.086 1.00 82.44 192 THR A CA 1
ATOM 1525 C C . THR A 1 192 ? -20.496 -3.017 16.065 1.00 82.44 192 THR A C 1
ATOM 1527 O O . THR A 1 192 ? -21.710 -2.828 15.979 1.00 82.44 192 THR A O 1
ATOM 1530 N N . ILE A 1 193 ? -19.760 -2.413 17.002 1.00 82.44 193 ILE A N 1
ATOM 1531 C CA . ILE A 1 193 ? -20.298 -1.426 17.948 1.00 82.44 193 ILE A CA 1
ATOM 1532 C C . ILE A 1 193 ? -20.795 -0.184 17.193 1.00 82.44 193 ILE A C 1
ATOM 1534 O O . ILE A 1 193 ? -21.946 0.223 17.378 1.00 82.44 193 ILE A O 1
ATOM 1538 N N . MET A 1 194 ? -19.963 0.371 16.310 1.00 82.25 194 MET A N 1
ATOM 1539 C CA . MET A 1 194 ? -20.250 1.598 15.563 1.00 82.25 194 MET A CA 1
ATOM 1540 C C . MET A 1 194 ? -21.397 1.436 14.560 1.00 82.25 194 MET A C 1
ATOM 1542 O O . MET A 1 194 ? -22.304 2.267 14.539 1.00 82.25 194 MET A O 1
ATOM 1546 N N . ASP A 1 195 ? -21.428 0.345 13.795 1.00 81.62 195 ASP A N 1
ATOM 1547 C CA . ASP A 1 195 ? -22.467 0.057 12.794 1.00 81.62 195 ASP A CA 1
ATOM 1548 C C . ASP A 1 195 ? -23.853 -0.128 13.425 1.00 81.62 195 ASP A C 1
ATOM 1550 O O . ASP A 1 195 ? -24.883 0.088 12.786 1.00 81.62 195 ASP A O 1
ATOM 1554 N N . ASN A 1 196 ? -23.894 -0.494 14.709 1.00 86.19 196 ASN A N 1
ATOM 1555 C CA . ASN A 1 196 ? -25.127 -0.576 15.488 1.00 86.19 196 ASN A CA 1
ATOM 1556 C C . ASN A 1 196 ? -25.472 0.734 16.223 1.00 86.19 196 ASN A C 1
ATOM 1558 O O . ASN A 1 196 ? -26.389 0.751 17.049 1.00 86.19 196 ASN A O 1
ATOM 1562 N N . GLY A 1 197 ? -24.758 1.825 15.935 1.00 87.94 197 GLY A N 1
ATOM 1563 C CA . GLY A 1 197 ? -25.007 3.150 16.498 1.00 87.94 197 GLY A CA 1
ATOM 1564 C C . GLY A 1 197 ? -24.554 3.300 17.947 1.00 87.94 197 GLY A C 1
ATOM 1565 O O . GLY A 1 197 ? -25.121 4.112 18.673 1.00 87.94 197 GLY A O 1
ATOM 1566 N N . TYR A 1 198 ? -23.576 2.517 18.401 1.00 90.06 198 TYR A N 1
ATOM 1567 C CA . TYR A 1 198 ? -23.002 2.645 19.739 1.00 90.06 198 TYR A CA 1
ATOM 1568 C C . TYR A 1 198 ? -21.585 3.224 19.688 1.00 90.06 198 TYR A C 1
ATOM 1570 O O . TYR A 1 198 ? -20.873 3.098 18.696 1.00 90.06 198 TYR A O 1
ATOM 1578 N N . GLN A 1 199 ? -21.165 3.844 20.786 1.00 89.69 199 GLN A N 1
ATOM 1579 C CA . GLN A 1 199 ? -19.807 4.341 20.993 1.00 89.69 199 GLN A CA 1
ATOM 1580 C C . GLN A 1 199 ? -19.367 4.117 22.446 1.00 89.69 199 GLN A C 1
ATOM 1582 O O . GLN A 1 199 ? -20.188 3.853 23.333 1.00 89.69 199 GLN A O 1
ATOM 1587 N N . PHE A 1 200 ? -18.064 4.222 22.690 1.00 89.25 200 PHE A N 1
ATOM 1588 C CA . PHE A 1 200 ? -17.510 4.222 24.042 1.00 89.25 200 PHE A CA 1
ATOM 1589 C C . PHE A 1 200 ? -17.878 5.522 24.769 1.00 89.25 200 PHE A C 1
ATOM 1591 O O . PHE A 1 200 ? -17.927 6.593 24.160 1.00 89.25 200 PHE A O 1
ATOM 1598 N N . GLY A 1 201 ? -18.134 5.432 26.076 1.00 86.38 201 GLY A N 1
ATOM 1599 C CA . GLY A 1 201 ? -18.298 6.611 26.925 1.00 86.38 201 GLY A CA 1
ATOM 1600 C C . GLY A 1 201 ? -17.015 7.439 26.959 1.00 86.38 201 GLY A C 1
ATOM 1601 O O . GLY A 1 201 ? -15.917 6.881 26.964 1.00 86.38 201 GLY A O 1
ATOM 1602 N N . LEU A 1 202 ? -17.139 8.768 27.0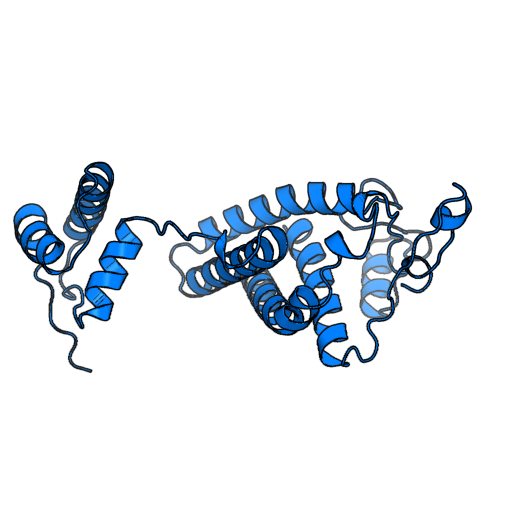07 1.00 83.38 202 LEU A N 1
ATOM 1603 C CA . LEU A 1 202 ? -15.985 9.680 27.102 1.00 83.38 202 LEU A CA 1
ATOM 1604 C C . LEU A 1 202 ? -15.160 9.479 28.387 1.00 83.38 202 LEU A C 1
ATOM 1606 O O . LEU A 1 202 ? -14.030 9.947 28.473 1.00 83.38 202 LEU A O 1
ATOM 1610 N N . ASP A 1 203 ? -15.740 8.826 29.388 1.00 88.38 203 ASP A N 1
ATOM 1611 C CA . ASP A 1 203 ? -15.162 8.491 30.685 1.00 88.38 203 ASP A CA 1
ATOM 1612 C C . ASP A 1 203 ? -14.549 7.081 30.746 1.00 88.38 203 ASP A C 1
ATOM 1614 O O . ASP A 1 203 ? -14.065 6.679 31.805 1.00 88.38 203 ASP A O 1
ATOM 1618 N N . THR A 1 204 ? -14.529 6.346 29.628 1.00 89.38 204 THR A N 1
ATOM 1619 C CA . THR A 1 204 ? -13.870 5.034 29.543 1.00 89.38 204 THR A CA 1
ATOM 1620 C C . THR A 1 204 ? -12.373 5.193 29.815 1.00 89.38 204 THR A C 1
ATOM 1622 O O . THR A 1 204 ? -11.690 5.933 29.107 1.00 89.38 204 THR A O 1
ATOM 1625 N N . SER A 1 205 ? -11.848 4.512 30.837 1.00 91.12 205 SER A N 1
ATOM 1626 C CA . SER A 1 205 ? -10.430 4.614 31.200 1.00 91.12 205 SER A CA 1
ATOM 1627 C C . SER A 1 205 ? -9.535 3.701 30.358 1.00 91.12 205 SER A C 1
ATOM 1629 O O . SER A 1 205 ? -9.981 2.667 29.863 1.00 91.12 205 SER A O 1
ATOM 1631 N N . ASP A 1 206 ? -8.239 4.017 30.291 1.00 88.12 206 ASP A N 1
ATOM 1632 C CA . ASP A 1 206 ? -7.239 3.192 29.591 1.00 88.12 206 ASP A CA 1
ATOM 1633 C C . ASP A 1 206 ? -7.263 1.729 30.063 1.00 88.12 206 ASP A C 1
ATOM 1635 O O . ASP A 1 206 ? -7.308 0.815 29.252 1.00 88.12 206 ASP A O 1
ATOM 1639 N N . SER A 1 207 ? -7.376 1.487 31.375 1.00 91.94 207 SER A N 1
ATOM 1640 C CA . SER A 1 207 ? -7.478 0.124 31.922 1.00 91.94 207 SER A CA 1
ATOM 1641 C C . SER A 1 207 ? -8.718 -0.641 31.447 1.00 91.94 207 SER A C 1
ATOM 1643 O O . SER A 1 207 ? -8.714 -1.870 31.402 1.00 91.94 207 SER A O 1
ATOM 1645 N N . GLN A 1 208 ? -9.811 0.066 31.149 1.00 91.44 208 GLN A N 1
ATOM 1646 C CA . GLN A 1 208 ? -11.009 -0.552 30.590 1.00 91.44 208 GLN A CA 1
ATOM 1647 C C . GLN A 1 208 ? -10.817 -0.854 29.104 1.00 91.44 208 GLN A C 1
ATOM 1649 O O . GLN A 1 208 ? -11.239 -1.917 28.653 1.00 91.44 208 GLN A O 1
ATOM 1654 N N . LEU A 1 209 ? -10.153 0.038 28.362 1.00 88.62 209 LEU A N 1
ATOM 1655 C CA . LEU A 1 209 ? -9.784 -0.186 26.963 1.00 88.62 209 LEU A CA 1
ATOM 1656 C C . LEU A 1 209 ? -8.822 -1.374 26.819 1.00 88.62 209 LEU A C 1
ATOM 1658 O O . LEU A 1 209 ? -9.046 -2.226 25.961 1.00 88.62 209 LEU A O 1
ATOM 1662 N N . ASP A 1 210 ? -7.834 -1.497 27.707 1.00 89.81 210 ASP A N 1
ATOM 1663 C CA . ASP A 1 210 ? -6.925 -2.648 27.760 1.00 89.81 210 ASP A CA 1
ATOM 1664 C C . ASP A 1 210 ? -7.702 -3.951 28.012 1.00 89.81 210 ASP A C 1
ATOM 1666 O O . ASP A 1 210 ? -7.549 -4.929 27.279 1.00 89.81 210 ASP A O 1
ATOM 1670 N N . CYS A 1 211 ? -8.623 -3.947 28.985 1.00 91.50 211 CYS A N 1
ATOM 1671 C CA . CYS A 1 211 ? -9.511 -5.086 29.234 1.00 91.50 211 CYS A CA 1
ATOM 1672 C C . CYS A 1 211 ? -10.365 -5.437 28.007 1.00 91.50 211 CYS A C 1
ATOM 1674 O O . CYS A 1 211 ? -10.568 -6.617 27.711 1.00 91.50 211 CYS A O 1
ATOM 1676 N N . PHE A 1 212 ? -10.888 -4.433 27.295 1.00 91.50 212 PHE A N 1
ATOM 1677 C CA . PHE A 1 212 ? -11.684 -4.641 26.087 1.00 91.50 212 PHE A CA 1
ATOM 1678 C C . PHE A 1 212 ? -10.863 -5.348 25.008 1.00 91.50 212 PHE A C 1
ATOM 1680 O O . PHE A 1 212 ? -11.325 -6.352 24.465 1.00 91.50 212 PHE A O 1
ATOM 1687 N N . VAL A 1 213 ? -9.641 -4.873 24.754 1.00 87.38 213 VAL A N 1
ATOM 1688 C CA . VAL A 1 213 ? -8.702 -5.489 23.809 1.00 87.38 213 VAL A CA 1
ATOM 1689 C C . VAL A 1 213 ? -8.458 -6.952 24.180 1.00 87.38 213 VAL A C 1
ATOM 1691 O O . VAL A 1 213 ? -8.688 -7.833 23.353 1.00 87.38 213 VAL A O 1
ATOM 1694 N N . GLU A 1 214 ? -8.085 -7.240 25.429 1.00 88.25 214 GLU A N 1
ATOM 1695 C CA . GLU A 1 214 ? -7.834 -8.614 25.891 1.00 88.25 214 GLU A CA 1
ATOM 1696 C C . GLU A 1 214 ? -9.076 -9.514 25.776 1.00 88.25 214 GLU A C 1
ATOM 1698 O O . GLU A 1 214 ? -8.988 -10.658 25.325 1.00 88.25 214 GLU A O 1
ATOM 1703 N N . THR A 1 215 ? -10.249 -8.990 26.143 1.00 87.31 215 THR A N 1
ATOM 1704 C CA . THR A 1 215 ? -11.517 -9.733 26.110 1.00 87.31 215 THR A CA 1
ATOM 1705 C C . THR A 1 215 ? -11.910 -10.099 24.684 1.00 87.31 215 THR A C 1
ATOM 1707 O O . THR A 1 215 ? -12.290 -11.240 24.425 1.00 87.31 215 THR A O 1
ATOM 1710 N N . VAL A 1 216 ? -11.814 -9.153 23.747 1.00 86.44 216 VAL A N 1
ATOM 1711 C CA . VAL A 1 216 ? -12.159 -9.402 22.343 1.00 86.44 216 VAL A CA 1
ATOM 1712 C C . VAL A 1 216 ? -11.203 -10.413 21.715 1.00 86.44 216 VAL A C 1
ATOM 1714 O O . VAL A 1 216 ? -11.659 -11.337 21.044 1.00 86.44 216 VAL A O 1
ATOM 1717 N N . MET A 1 217 ? -9.903 -10.301 21.995 1.00 83.69 217 MET A N 1
ATOM 1718 C CA . MET A 1 217 ? -8.912 -11.269 21.513 1.00 83.69 217 MET A CA 1
ATOM 1719 C C . MET A 1 217 ? -9.175 -12.687 22.042 1.00 83.69 217 MET A C 1
ATOM 1721 O O . MET A 1 217 ? -8.999 -13.662 21.315 1.00 83.69 217 MET A O 1
ATOM 1725 N N . ALA A 1 218 ? -9.644 -12.824 23.286 1.00 82.75 218 ALA A N 1
ATOM 1726 C CA . ALA A 1 218 ? -10.010 -14.121 23.857 1.00 82.75 218 ALA A CA 1
ATOM 1727 C C . ALA A 1 218 ? -11.301 -14.716 23.255 1.00 82.75 218 ALA A C 1
ATOM 1729 O O . ALA A 1 218 ? -11.421 -15.941 23.142 1.00 82.75 218 ALA A O 1
ATOM 1730 N N . LEU A 1 219 ? -12.268 -13.871 22.880 1.00 77.94 219 LEU A N 1
ATOM 1731 C CA . LEU A 1 219 ? -13.527 -14.299 22.257 1.00 77.94 219 LEU A CA 1
ATOM 1732 C C . LEU A 1 219 ? -13.315 -14.827 20.835 1.00 77.94 219 LEU A C 1
ATOM 1734 O O . LEU A 1 219 ? -13.881 -15.864 20.486 1.00 77.94 219 LEU A O 1
ATOM 1738 N N . ASP A 1 220 ? -12.476 -14.154 20.053 1.00 71.06 220 ASP A N 1
ATOM 1739 C CA . ASP A 1 220 ? -12.138 -14.563 18.687 1.00 71.06 220 ASP A CA 1
ATOM 1740 C C . ASP A 1 220 ? -11.372 -15.890 18.656 1.00 71.06 220 ASP A C 1
ATOM 1742 O O . ASP A 1 220 ? -11.766 -16.813 17.950 1.00 71.06 220 ASP A O 1
ATOM 1746 N N . ALA A 1 221 ? -10.405 -16.075 19.565 1.00 67.38 221 ALA A N 1
ATOM 1747 C CA . ALA A 1 221 ? -9.715 -17.355 19.755 1.00 67.38 221 ALA A CA 1
ATOM 1748 C C . ALA A 1 221 ? -10.645 -18.526 20.148 1.00 67.38 221 ALA A C 1
ATOM 1750 O O . ALA A 1 221 ? -10.222 -19.683 20.149 1.00 67.38 221 ALA A O 1
ATOM 1751 N N . SER A 1 222 ? -11.894 -18.232 20.525 1.00 66.12 222 SER A N 1
ATOM 1752 C CA . SER A 1 222 ? -12.908 -19.213 20.916 1.00 66.12 222 SER A CA 1
ATOM 1753 C C . SER A 1 222 ? -13.954 -19.483 19.819 1.00 66.12 222 SER A C 1
ATOM 1755 O O . SER A 1 222 ? -14.950 -20.147 20.114 1.00 66.12 222 SER A O 1
ATOM 1757 N N . ASP A 1 223 ? -13.770 -18.966 18.595 1.00 62.56 223 ASP A N 1
ATOM 1758 C CA . ASP A 1 223 ? -14.738 -19.013 17.478 1.00 62.56 223 ASP A CA 1
ATOM 1759 C C . ASP A 1 223 ? -16.129 -18.445 17.841 1.00 62.56 223 ASP A C 1
ATOM 1761 O O . ASP A 1 223 ? -17.161 -18.810 17.266 1.00 62.56 223 ASP A O 1
ATOM 1765 N N . ILE A 1 224 ? -16.198 -17.552 18.835 1.00 62.28 224 ILE A N 1
ATOM 1766 C CA . ILE A 1 224 ? -17.456 -16.919 19.234 1.00 62.28 224 ILE A CA 1
ATOM 1767 C C . ILE A 1 224 ? -17.700 -15.716 18.326 1.00 62.28 224 ILE A C 1
ATOM 1769 O O . ILE A 1 224 ? -16.867 -14.823 18.209 1.00 62.28 224 ILE A O 1
ATOM 1773 N N . SER A 1 225 ? -18.887 -15.665 17.717 1.00 65.06 225 SER A N 1
ATOM 1774 C CA . SER A 1 225 ? -19.296 -14.548 16.863 1.00 65.06 225 SER A CA 1
ATOM 1775 C C . SER A 1 225 ? -19.214 -13.217 17.626 1.00 65.06 225 SER A C 1
ATOM 1777 O O . SER A 1 225 ? -19.865 -13.049 18.660 1.00 65.06 225 SER A O 1
ATOM 1779 N N . LEU A 1 226 ? -18.485 -12.247 17.071 1.00 73.06 226 LEU A N 1
ATOM 1780 C CA . LEU A 1 226 ? -18.378 -10.872 17.572 1.00 73.06 226 LEU A CA 1
ATOM 1781 C C . LEU A 1 226 ? -19.647 -10.055 17.272 1.00 73.06 226 LEU A C 1
ATOM 1783 O O . LEU A 1 226 ? -19.575 -8.931 16.796 1.00 73.06 226 LEU A O 1
ATOM 1787 N N . SER A 1 227 ? -20.834 -10.611 17.525 1.00 82.69 227 SER A N 1
ATOM 1788 C CA . SER A 1 227 ? -22.093 -9.885 17.357 1.00 82.69 227 SER A CA 1
ATOM 1789 C C . SER A 1 227 ? -22.302 -8.893 18.503 1.00 82.69 227 SER A C 1
ATOM 1791 O O . SER A 1 227 ? -21.908 -9.151 19.642 1.00 82.69 227 SER A O 1
ATOM 1793 N N . LEU A 1 228 ? -23.005 -7.781 18.255 1.00 83.81 228 LEU A N 1
ATOM 1794 C CA . LEU A 1 228 ? -23.300 -6.793 19.303 1.00 83.81 228 LEU A CA 1
ATOM 1795 C C . LEU A 1 228 ? -24.043 -7.409 20.502 1.00 83.81 228 LEU A C 1
ATOM 1797 O O . LEU A 1 228 ? -23.832 -7.008 21.648 1.00 83.81 228 LEU A O 1
ATOM 1801 N N . LYS A 1 229 ? -24.918 -8.386 20.236 1.00 85.12 229 LYS A N 1
ATOM 1802 C CA . LYS A 1 229 ? -25.700 -9.084 21.261 1.00 85.12 229 LYS A CA 1
ATOM 1803 C C . LYS A 1 229 ? -24.798 -9.789 22.273 1.00 85.12 229 LYS A C 1
ATOM 1805 O O . LYS A 1 229 ? -25.154 -9.837 23.449 1.00 85.12 229 LYS A O 1
ATOM 1810 N N . ASP A 1 230 ? -23.666 -10.308 21.813 1.00 82.00 230 ASP A N 1
ATOM 1811 C CA . ASP A 1 230 ? -22.722 -11.059 22.633 1.00 82.00 230 ASP A CA 1
ATOM 1812 C C . ASP A 1 230 ? -21.658 -10.122 23.223 1.00 82.00 230 ASP A C 1
ATOM 1814 O O . ASP A 1 230 ? -21.400 -10.171 24.425 1.00 8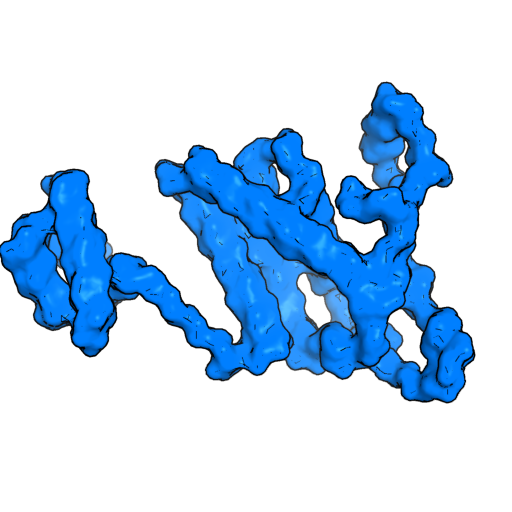2.00 230 ASP A O 1
ATOM 1818 N N . LEU A 1 231 ? -21.135 -9.186 22.421 1.00 84.88 231 LEU A N 1
ATOM 1819 C CA . LEU A 1 231 ? -20.138 -8.193 22.832 1.00 84.88 231 LEU A CA 1
ATOM 1820 C C . LEU A 1 231 ? -20.635 -7.288 23.962 1.00 84.88 231 LEU A C 1
ATOM 1822 O O . LEU A 1 231 ? -19.980 -7.169 24.994 1.00 84.88 231 LEU A O 1
ATOM 1826 N N . LYS A 1 232 ? -21.800 -6.653 23.804 1.00 87.12 232 LYS A N 1
ATOM 1827 C CA . LYS A 1 232 ? -22.284 -5.632 24.747 1.00 87.12 232 LYS A CA 1
ATOM 1828 C C . LYS A 1 232 ? -22.374 -6.122 26.205 1.00 87.12 232 LYS A C 1
ATOM 1830 O O . LYS A 1 232 ? -21.831 -5.443 27.078 1.00 87.12 232 LYS A O 1
ATOM 1835 N N . PRO A 1 233 ? -23.021 -7.263 26.521 1.00 87.25 233 PRO A N 1
ATOM 1836 C CA . PRO A 1 233 ? -23.042 -7.771 27.891 1.00 87.25 233 PRO A CA 1
ATOM 1837 C C . PRO A 1 233 ? -21.662 -8.249 28.363 1.00 87.25 233 PRO A C 1
ATOM 1839 O O . PRO A 1 233 ? -21.347 -8.092 29.545 1.00 87.25 233 PRO A O 1
ATOM 1842 N N . PHE A 1 234 ? -20.824 -8.791 27.472 1.00 84.06 234 PHE A N 1
ATOM 1843 C CA . PHE A 1 234 ? -19.474 -9.229 27.829 1.00 84.06 234 PHE A CA 1
ATOM 1844 C C . PHE A 1 234 ? -18.598 -8.060 28.269 1.00 84.06 234 PHE A C 1
ATOM 1846 O O . PHE A 1 234 ? -18.073 -8.092 29.379 1.00 84.06 234 PHE A O 1
ATOM 1853 N N . ILE A 1 235 ? -18.510 -7.004 27.461 1.00 89.62 235 ILE A N 1
ATOM 1854 C CA . ILE A 1 235 ? -17.659 -5.845 27.749 1.00 89.62 235 ILE A CA 1
ATOM 1855 C C . ILE A 1 235 ? -18.155 -5.116 29.009 1.00 89.62 235 ILE A C 1
ATOM 1857 O O . ILE A 1 235 ? -17.348 -4.738 29.859 1.00 89.62 235 ILE A O 1
ATOM 1861 N N . LEU A 1 236 ? -19.474 -4.993 29.198 1.00 90.94 236 LEU A N 1
ATOM 1862 C CA . LEU A 1 236 ? -20.028 -4.414 30.424 1.00 90.94 236 LEU A CA 1
ATOM 1863 C C . LEU A 1 236 ? -19.671 -5.249 31.661 1.00 90.94 236 LEU A C 1
ATOM 1865 O O . LEU A 1 236 ? -19.287 -4.699 32.687 1.00 90.94 236 LEU A O 1
ATOM 1869 N N . SER A 1 237 ? -19.790 -6.576 31.580 1.00 89.94 237 SER A N 1
ATOM 1870 C CA . SER A 1 237 ? -19.548 -7.452 32.734 1.00 89.94 237 SER A CA 1
ATOM 1871 C C . SER A 1 237 ? -18.067 -7.629 33.080 1.00 89.94 237 SER A C 1
ATOM 1873 O O . SER A 1 237 ? -17.738 -7.706 34.261 1.00 89.94 237 SER A O 1
ATOM 1875 N N . GLN A 1 238 ? -17.189 -7.702 32.075 1.00 89.88 238 GLN A N 1
ATOM 1876 C CA . GLN A 1 238 ? -15.757 -7.962 32.256 1.00 89.88 238 GLN A CA 1
ATOM 1877 C C . GLN A 1 238 ? -14.960 -6.672 32.442 1.00 89.88 238 GLN A C 1
ATOM 1879 O O . GLN A 1 238 ? -14.096 -6.602 33.310 1.00 89.88 238 GLN A O 1
ATOM 1884 N N . CYS A 1 239 ? -15.284 -5.639 31.662 1.00 92.25 239 CYS A N 1
ATOM 1885 C CA . CYS A 1 239 ? -14.507 -4.402 31.600 1.00 92.25 239 CYS A CA 1
ATOM 1886 C C . CYS A 1 239 ? -15.240 -3.197 32.197 1.00 92.25 239 CYS A C 1
ATOM 1888 O O . CYS A 1 239 ? -14.670 -2.112 32.303 1.00 92.25 239 CYS A O 1
ATOM 1890 N N . GLY A 1 240 ? -16.505 -3.356 32.600 1.00 92.19 240 GLY A N 1
ATOM 1891 C CA . GLY A 1 240 ? -17.293 -2.265 33.171 1.00 92.19 240 GLY A CA 1
ATOM 1892 C C . GLY A 1 240 ? -17.589 -1.141 32.178 1.00 92.19 240 GLY A C 1
ATOM 1893 O O . GLY A 1 240 ? -17.879 -0.031 32.611 1.00 92.19 240 GLY A O 1
ATOM 1894 N N . ILE A 1 241 ? -17.477 -1.392 30.868 1.00 92.88 241 ILE A N 1
ATOM 1895 C CA . ILE A 1 241 ? -17.744 -0.378 29.842 1.00 92.88 241 ILE A CA 1
ATOM 1896 C C . ILE A 1 241 ? -19.223 -0.416 29.491 1.00 92.88 241 ILE A C 1
ATOM 1898 O O . ILE A 1 241 ? -19.737 -1.413 28.977 1.00 92.88 241 ILE A O 1
ATOM 1902 N N . GLU A 1 242 ? -19.899 0.701 29.721 1.00 91.75 242 GLU A N 1
ATOM 1903 C CA . GLU A 1 242 ? -21.250 0.914 29.231 1.00 91.75 242 GLU A CA 1
ATOM 1904 C C . GLU A 1 242 ? -21.198 1.621 27.872 1.00 91.75 242 GLU A C 1
ATOM 1906 O O . GLU A 1 242 ? -20.778 2.770 27.758 1.00 91.75 242 GLU A O 1
ATOM 1911 N N . LEU A 1 243 ? -21.612 0.912 26.820 1.00 90.62 243 LEU A N 1
ATOM 1912 C CA . LEU A 1 243 ? -21.725 1.490 25.483 1.00 90.62 243 LEU A CA 1
ATOM 1913 C C . LEU A 1 243 ? -22.918 2.448 25.422 1.00 90.62 243 LEU A C 1
ATOM 1915 O O . LEU A 1 243 ? -24.056 2.056 25.702 1.00 90.62 243 LEU A O 1
ATOM 1919 N N . ILE A 1 244 ? -22.665 3.674 24.979 1.00 91.50 244 ILE A N 1
ATOM 1920 C CA . ILE A 1 244 ? -23.672 4.724 24.805 1.00 91.50 244 ILE A CA 1
ATOM 1921 C C . ILE A 1 244 ? -24.151 4.764 23.356 1.00 91.50 244 ILE A C 1
ATOM 1923 O O . ILE A 1 244 ? -23.384 4.518 22.430 1.00 91.50 244 ILE A O 1
ATOM 1927 N N . PHE A 1 245 ? -25.436 5.048 23.154 1.00 90.56 245 PHE A N 1
ATOM 1928 C CA . PHE A 1 245 ? -25.981 5.223 21.811 1.00 90.56 245 PHE A CA 1
ATOM 1929 C C . PHE A 1 245 ? -25.485 6.558 21.238 1.00 90.56 245 PHE A C 1
ATOM 1931 O O . PHE A 1 245 ? -25.554 7.583 21.918 1.00 90.56 245 PHE A O 1
ATOM 1938 N N . ALA A 1 246 ? -24.955 6.542 20.019 1.00 81.31 246 ALA A N 1
ATOM 1939 C CA . ALA A 1 246 ? -24.511 7.733 19.314 1.00 81.31 246 ALA A CA 1
ATOM 1940 C C . ALA A 1 246 ? -25.743 8.486 18.786 1.00 81.31 246 ALA A C 1
ATOM 1942 O O . ALA A 1 246 ? -26.391 8.061 17.829 1.00 81.31 246 ALA A O 1
ATOM 1943 N N . GLU A 1 247 ? -26.100 9.592 19.439 1.00 63.97 247 GLU A N 1
ATOM 1944 C CA . GLU A 1 247 ? -27.058 10.553 18.890 1.00 63.97 247 GLU A CA 1
ATOM 1945 C C . GLU A 1 247 ? -26.350 11.353 17.787 1.00 63.97 247 GLU A C 1
ATOM 1947 O O . GLU A 1 247 ? -25.490 12.185 18.079 1.00 63.97 247 GLU A O 1
ATOM 1952 N N . TYR A 1 248 ? -26.674 11.055 16.526 1.00 54.22 248 TYR A N 1
ATOM 1953 C CA . TYR A 1 248 ? -26.265 11.850 15.363 1.00 54.22 248 TYR A CA 1
ATOM 1954 C C . TYR A 1 248 ? -27.272 12.965 15.072 1.00 54.22 248 TYR A C 1
ATOM 1956 O O . TYR A 1 248 ? -28.494 12.681 15.102 1.00 54.22 248 TYR A O 1
#

pLDDT: mean 71.64, std 14.94, range [25.94, 92.88]

Radius of gyration: 23.84 Å; chains: 1; bounding box: 56×40×65 Å

Foldseek 3Di:
DVVLVDDDVCVVPPDDADAPPPPPDDDPVLVVLVVLLVVLLLCLLQVPVDDLLVVLVSLLSLLVSLVVCLVVCLVPPCPVRDPPQQQRKDKADQDDDPVVCVVCVVVVHDSVPDQPRSQDPDSIDGNNRSVVSSVVRNVVSLVVSLVVCVPPPSSVSSVVSNVSSVLSVVCSVVNNVPDDDPDDQLVVLQCLQVVVQWDWDPPQDPQLVVQLNVQSNVCVVVVHDSHCVVSQVSSCVRRVIHIDGHDD

Sequence (248 aa):
FEEAFTGPVRVLQGKQVRVKWPFQDTAGYEFTAMEALEACQQLNTGGQELSDEDHIKSYIVANMASQILYPLFQLNHPLEVIEGIENIIRTPRPVRDPSTKYVLEEAGIDWRTRDGFLHAEYGQSSVGEFMDIGFDLNTKSFLEVAENIKHDYKGLAGSQSVNDFAQNSLALLEGEDEVELDFHPVEKAIFTIMDNGYQFGLDTSDSQLDCFVETVMALDASDISLSLKDLKPFILSQCGIELIFAEY